Protein AF-A0AAF0MQB8-F1 (afdb_monomer_lite)

Foldseek 3Di:
DDPFPFDFLDDVPPDTPGDTQQDALVLQCVLQPPWDPFQKQWFWADQLPRGTDIDIDGHPQDPVNLVVQSNDQARFFADPQHNAPLVLLAADPVLLVLLVRNCVRQPPHDLQSSLLRLLRSLLQQAAEDQSCNNRVDRTGHGRLSNSSRRSYDHANNQQSVSNNSSVSNVWFKWWWAFDVGIWIFTDDPPDTWTRGRHHNDRDHTNHDPVVVPGPGTDIGGNPDDGPCVVQVPRSVSVVVVVVVVSPD

Secondary structure (DSSP, 8-state):
------EEEE-SSS-EEEEPPPPPHHHHHHHHTS--S-SEEEEEEE-SSS-EEEEEEE----HHHHHHHHT-----S-BTTBSS-GGG----HHHHHHHHHHHHHHTT--HHHHHHHHHHHHHHHSEE--HHHHTSSS--PPPHHHHHHHTEE-HHHHHHHHHHHHHHTT--EEEEEETTEEEEEEEETTEEEEE----SS-PPTT--GGGGT-SSPEEEETT---GGGG--SHHHHHHHHHHHHHT-

Sequence (248 aa):
MTAAISLLALASFGAVLVMEVPYTAHDASSVAFEKGTSDIYAWKCPDGKGGFTDEILVMNIPVDSFQRSMERDVIRSSNVFESCPVSFIESDYYVQKVAEHILSKTGDCSDLLKAEAVLTFVQSSIRYSYDDRTYGTSDFWAYPIETLFLHRGDCEDTSVLFCSIASEMGLDCVLLDYDGHVAAGIREGDCYLFCETTYDSPHPIGGNHLDIGGEEPAVYHMGDTSALMFLDHGVAGYRNLIQRLAGA

Structure (mmCIF, N/CA/C/O backbone):
data_AF-A0AAF0MQB8-F1
#
_entry.id   AF-A0AAF0MQB8-F1
#
loop_
_atom_site.group_PDB
_atom_site.id
_atom_site.type_symbol
_atom_site.label_atom_id
_atom_site.label_alt_id
_atom_site.label_comp_id
_atom_site.label_asym_id
_atom_site.label_entity_id
_atom_site.label_seq_id
_atom_site.pdbx_PDB_ins_code
_atom_site.Cartn_x
_atom_site.Cartn_y
_atom_site.Cartn_z
_atom_site.occupancy
_atom_site.B_iso_or_equiv
_atom_site.auth_seq_id
_atom_site.auth_comp_id
_atom_site.auth_asym_id
_atom_site.auth_atom_id
_atom_site.pdbx_PDB_model_num
ATOM 1 N N . MET A 1 1 ? 20.764 12.507 -21.197 1.00 27.66 1 MET A N 1
ATOM 2 C CA . MET A 1 1 ? 20.787 11.924 -22.557 1.00 27.66 1 MET A CA 1
ATOM 3 C C . MET A 1 1 ? 20.298 10.495 -22.427 1.00 27.66 1 MET A C 1
ATOM 5 O O . MET A 1 1 ? 21.094 9.604 -22.170 1.00 27.66 1 MET A O 1
ATOM 9 N N . THR A 1 2 ? 18.984 10.313 -22.486 1.00 26.45 2 THR A N 1
ATOM 10 C CA . THR A 1 2 ? 18.311 9.013 -22.451 1.00 26.45 2 THR A CA 1
ATOM 11 C C . THR A 1 2 ? 18.581 8.292 -23.768 1.00 26.45 2 THR A C 1
ATOM 13 O O . THR A 1 2 ? 18.272 8.802 -24.845 1.00 26.45 2 THR A O 1
ATOM 16 N N . ALA A 1 3 ? 19.246 7.140 -23.705 1.00 25.41 3 ALA A N 1
ATOM 17 C CA . ALA A 1 3 ? 19.474 6.305 -24.873 1.00 25.41 3 ALA A CA 1
ATOM 18 C C . ALA A 1 3 ? 18.215 5.463 -25.122 1.00 25.41 3 ALA A C 1
ATOM 20 O O . ALA A 1 3 ? 18.111 4.336 -24.650 1.00 25.41 3 ALA A O 1
ATOM 21 N N . ALA A 1 4 ? 17.245 6.021 -25.848 1.00 27.88 4 ALA A N 1
ATOM 22 C CA . ALA A 1 4 ? 16.125 5.251 -26.374 1.00 27.88 4 ALA A CA 1
ATOM 23 C C . ALA A 1 4 ? 16.656 4.287 -27.448 1.00 27.88 4 ALA A C 1
ATOM 25 O O . ALA A 1 4 ? 17.024 4.702 -28.548 1.00 27.88 4 ALA A O 1
ATOM 26 N N . ILE A 1 5 ? 16.744 2.996 -27.129 1.00 33.75 5 ILE A N 1
ATOM 27 C CA . ILE A 1 5 ? 16.988 1.955 -28.132 1.00 33.75 5 ILE A CA 1
ATOM 28 C C . ILE A 1 5 ? 15.614 1.496 -28.624 1.00 33.75 5 ILE A C 1
ATOM 30 O O . ILE A 1 5 ? 14.987 0.625 -28.028 1.00 33.75 5 ILE A O 1
ATOM 34 N N . SER A 1 6 ? 15.127 2.117 -29.700 1.00 34.19 6 SER A N 1
ATOM 35 C CA . SER A 1 6 ? 13.883 1.723 -30.369 1.00 34.19 6 SER A CA 1
ATOM 36 C C . SER A 1 6 ? 14.062 0.369 -31.060 1.00 34.19 6 SER A C 1
ATOM 38 O O . SER A 1 6 ? 14.873 0.241 -31.981 1.00 34.19 6 SER A O 1
ATOM 40 N N . LEU A 1 7 ? 13.298 -0.646 -30.651 1.00 37.47 7 LEU A N 1
ATOM 41 C CA . LEU A 1 7 ? 13.236 -1.924 -31.359 1.00 37.47 7 LEU A CA 1
ATOM 42 C C . LEU A 1 7 ? 12.082 -1.872 -32.375 1.00 37.47 7 LEU A C 1
ATOM 44 O O . LEU A 1 7 ? 10.917 -1.844 -31.992 1.00 37.47 7 LEU A O 1
ATOM 48 N N . LEU A 1 8 ? 12.395 -1.824 -33.676 1.00 38.19 8 LEU A N 1
ATOM 49 C CA . LEU A 1 8 ? 11.384 -1.878 -34.739 1.00 38.19 8 LEU A CA 1
ATOM 50 C C . LEU A 1 8 ? 10.867 -3.313 -34.916 1.00 38.19 8 LEU A C 1
ATOM 52 O O . LEU A 1 8 ? 11.577 -4.176 -35.430 1.00 38.19 8 LEU A O 1
ATOM 56 N N . ALA A 1 9 ? 9.604 -3.535 -34.566 1.00 39.88 9 ALA A N 1
ATOM 57 C CA . ALA A 1 9 ? 8.821 -4.684 -35.001 1.00 39.88 9 ALA A CA 1
ATOM 58 C C . ALA A 1 9 ? 7.980 -4.286 -36.227 1.00 39.88 9 ALA A C 1
ATOM 60 O O . ALA A 1 9 ? 7.027 -3.518 -36.114 1.00 39.88 9 ALA A O 1
ATOM 61 N N . LEU A 1 10 ? 8.347 -4.776 -37.414 1.00 35.38 10 LEU A N 1
ATOM 62 C CA . LEU A 1 10 ? 7.561 -4.614 -38.642 1.00 35.38 10 LEU A CA 1
ATOM 63 C C . LEU A 1 10 ? 6.440 -5.665 -38.664 1.00 35.38 10 LEU A C 1
ATOM 65 O O . LEU A 1 10 ? 6.600 -6.729 -39.255 1.00 35.38 10 LEU A O 1
ATOM 69 N N . ALA A 1 11 ? 5.301 -5.364 -38.039 1.00 40.72 11 ALA A N 1
ATOM 70 C CA . ALA A 1 11 ? 4.075 -6.120 -38.278 1.00 40.72 11 ALA A CA 1
ATOM 71 C C . ALA A 1 11 ? 3.513 -5.746 -39.662 1.00 40.72 11 ALA A C 1
ATOM 73 O O . ALA A 1 11 ? 3.490 -4.576 -40.053 1.00 40.72 11 ALA A O 1
ATOM 74 N N . SER A 1 12 ? 3.053 -6.742 -40.418 1.00 40.84 12 SER A N 1
ATOM 75 C CA . SER A 1 12 ? 2.641 -6.685 -41.834 1.00 40.84 12 SER A CA 1
ATOM 76 C C . SER A 1 12 ? 1.419 -5.802 -42.160 1.00 40.84 12 SER A C 1
ATOM 78 O O . SER A 1 12 ? 0.893 -5.858 -43.270 1.00 40.84 12 SER A O 1
ATOM 80 N N . PHE A 1 13 ? 1.003 -4.922 -41.248 1.00 43.56 13 PHE A N 1
ATOM 81 C CA . PHE A 1 13 ? -0.106 -3.983 -41.412 1.00 43.56 13 PHE A CA 1
ATOM 82 C C . PHE A 1 13 ? 0.225 -2.596 -40.839 1.00 43.56 13 PHE A C 1
ATOM 84 O O . PHE A 1 13 ? -0.516 -2.061 -40.028 1.00 43.56 13 PHE A O 1
ATOM 91 N N . GLY A 1 14 ? 1.350 -1.996 -41.238 1.00 39.66 14 GLY A N 1
ATOM 92 C CA . GLY A 1 14 ? 1.572 -0.540 -41.146 1.00 39.66 14 GLY A CA 1
ATOM 93 C C . GLY A 1 14 ? 1.579 0.115 -39.753 1.00 39.66 14 GLY A C 1
ATOM 94 O O . GLY A 1 14 ? 1.743 1.330 -39.682 1.00 39.66 14 GLY A O 1
ATOM 95 N N . ALA A 1 15 ? 1.440 -0.640 -38.663 1.00 39.66 15 ALA A N 1
ATOM 96 C CA . ALA A 1 15 ? 1.551 -0.148 -37.297 1.00 39.66 15 ALA A CA 1
ATOM 97 C C . ALA A 1 15 ? 2.952 -0.460 -36.758 1.00 39.66 15 ALA A C 1
ATOM 99 O O . ALA A 1 15 ? 3.339 -1.621 -36.628 1.00 39.66 15 ALA A O 1
ATOM 100 N N . VAL A 1 16 ? 3.724 0.586 -36.465 1.00 40.84 16 VAL A N 1
ATOM 101 C CA . VAL A 1 16 ? 4.984 0.461 -35.727 1.00 40.84 16 VAL A CA 1
ATOM 102 C C . VAL A 1 16 ? 4.622 0.407 -34.249 1.00 40.84 16 VAL A C 1
ATOM 104 O O . VAL A 1 16 ? 4.240 1.423 -33.673 1.00 40.84 16 VAL A O 1
ATOM 107 N N . LEU A 1 17 ? 4.724 -0.773 -33.639 1.00 40.22 17 LEU A N 1
ATOM 108 C CA . LEU A 1 17 ? 4.633 -0.898 -32.188 1.00 40.22 17 LEU A CA 1
ATOM 109 C C . LEU A 1 17 ? 5.993 -0.481 -31.610 1.00 40.22 17 LEU A C 1
ATOM 111 O O . LEU A 1 17 ? 6.955 -1.249 -31.648 1.00 40.22 17 LEU A O 1
ATOM 115 N N . VAL A 1 18 ? 6.103 0.768 -31.153 1.00 43.09 18 VAL A N 1
ATOM 116 C CA . VAL A 1 18 ? 7.268 1.219 -30.383 1.00 43.09 18 VAL A CA 1
ATOM 117 C C . VAL A 1 18 ? 7.055 0.735 -28.957 1.00 43.09 18 VAL A C 1
ATOM 119 O O . VAL A 1 18 ? 6.232 1.284 -28.236 1.00 43.09 18 VAL A O 1
ATOM 122 N N . MET A 1 19 ? 7.760 -0.323 -28.569 1.00 44.38 19 MET A N 1
ATOM 123 C CA . MET A 1 19 ? 7.828 -0.743 -27.172 1.00 44.38 19 MET A CA 1
ATOM 124 C C . MET A 1 19 ? 9.181 -0.314 -26.633 1.00 44.38 19 MET A C 1
ATOM 126 O O . MET A 1 19 ? 10.224 -0.768 -27.114 1.00 44.38 19 MET A O 1
ATOM 130 N N .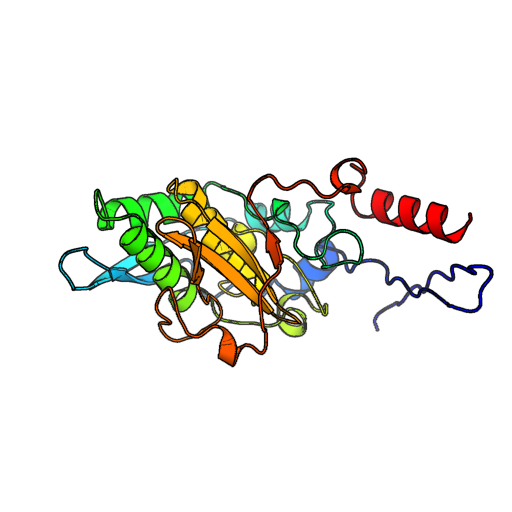 GLU A 1 20 ? 9.157 0.626 -25.695 1.00 48.53 20 GLU A N 1
ATOM 131 C CA . GLU A 1 20 ? 10.363 1.084 -25.022 1.00 48.53 20 GLU A CA 1
ATOM 132 C C . GLU A 1 20 ? 10.933 -0.060 -24.176 1.00 48.53 20 GLU A C 1
ATOM 134 O O . GLU A 1 20 ? 10.200 -0.876 -23.613 1.00 48.53 20 GLU A O 1
ATOM 139 N N . VAL A 1 21 ? 12.263 -0.174 -24.140 1.00 49.78 21 VAL A N 1
ATOM 140 C CA . VAL A 1 21 ? 12.914 -1.078 -23.186 1.00 49.78 21 VAL A CA 1
ATOM 141 C C . VAL A 1 21 ? 12.546 -0.561 -21.797 1.00 49.78 21 VAL A C 1
ATOM 143 O O . VAL A 1 21 ? 12.802 0.618 -21.552 1.00 49.78 21 VAL A O 1
ATOM 146 N N . PRO A 1 22 ? 11.959 -1.391 -20.914 1.00 54.00 22 PRO A N 1
ATOM 147 C CA . PRO A 1 22 ? 11.522 -0.923 -19.608 1.00 54.00 22 PRO A CA 1
ATOM 148 C C . PRO A 1 22 ? 12.718 -0.328 -18.869 1.00 54.00 22 PRO A C 1
ATOM 150 O O . PRO A 1 22 ? 13.796 -0.933 -18.817 1.00 54.00 22 PRO A O 1
ATOM 153 N N . TYR A 1 23 ? 12.522 0.887 -18.365 1.00 62.78 23 TYR A N 1
ATOM 154 C CA . TYR A 1 23 ? 13.475 1.578 -17.515 1.00 62.78 23 TYR A CA 1
ATOM 155 C C . TYR A 1 23 ? 13.793 0.672 -16.324 1.00 62.78 23 TYR A C 1
ATOM 157 O O . TYR A 1 23 ? 12.887 0.189 -15.643 1.00 62.78 23 TYR A O 1
ATOM 165 N N . THR A 1 24 ? 15.067 0.324 -16.139 1.00 65.06 24 THR A N 1
ATOM 166 C CA . THR A 1 24 ? 15.395 -0.755 -15.206 1.00 65.06 24 THR A CA 1
ATOM 167 C C . THR A 1 24 ? 15.274 -0.272 -13.770 1.00 65.06 24 THR A C 1
ATOM 169 O O . THR A 1 24 ? 15.535 0.889 -13.458 1.00 65.06 24 THR A O 1
ATOM 172 N N . ALA A 1 25 ? 14.954 -1.187 -12.860 1.00 67.44 25 ALA A N 1
ATOM 173 C CA . ALA A 1 25 ? 14.932 -0.876 -11.438 1.00 67.44 25 ALA A CA 1
ATOM 174 C C . ALA A 1 25 ? 16.320 -0.424 -10.917 1.00 67.44 25 ALA A C 1
ATOM 176 O O . ALA A 1 25 ? 16.409 0.396 -10.003 1.00 67.44 25 ALA A O 1
ATOM 177 N N . HIS A 1 26 ? 17.408 -0.835 -11.585 1.00 69.44 26 HIS A N 1
ATOM 178 C CA . HIS A 1 26 ? 18.749 -0.292 -11.351 1.00 69.44 26 HIS A CA 1
ATOM 179 C C . HIS A 1 26 ? 18.846 1.203 -11.696 1.00 69.44 26 HIS A C 1
ATOM 181 O O . HIS A 1 26 ? 19.305 1.986 -10.862 1.00 69.44 26 HIS A O 1
ATOM 187 N N . ASP A 1 27 ? 18.375 1.615 -12.877 1.00 72.06 27 ASP A N 1
ATOM 188 C CA . ASP A 1 27 ? 18.371 3.026 -13.287 1.00 72.06 27 ASP A CA 1
ATOM 189 C C . ASP A 1 27 ? 17.501 3.867 -12.332 1.00 72.06 27 ASP A C 1
ATOM 191 O O . ASP A 1 27 ? 17.956 4.896 -11.824 1.00 72.06 27 ASP A O 1
ATOM 195 N N . ALA A 1 28 ? 16.315 3.362 -11.975 1.00 72.75 28 ALA A N 1
ATOM 196 C CA . ALA A 1 28 ? 15.400 3.982 -11.012 1.00 72.75 28 ALA A CA 1
ATOM 197 C C . ALA A 1 28 ? 16.017 4.173 -9.622 1.00 72.75 28 ALA A C 1
ATOM 199 O O . ALA A 1 28 ? 15.904 5.245 -9.024 1.00 72.75 28 ALA A O 1
ATOM 200 N N . SER A 1 29 ? 16.735 3.164 -9.122 1.00 70.56 29 SER A N 1
ATOM 201 C CA . SER A 1 29 ? 17.371 3.221 -7.801 1.00 70.56 29 SER A CA 1
ATOM 202 C C . SER A 1 29 ? 18.397 4.350 -7.673 1.00 70.56 29 SER A C 1
ATOM 204 O O . SER A 1 29 ? 18.563 4.915 -6.591 1.00 70.56 29 SER A O 1
ATOM 206 N N . SER A 1 30 ? 19.057 4.717 -8.777 1.00 72.88 30 SER A N 1
ATOM 207 C CA . SER A 1 30 ? 20.053 5.790 -8.793 1.00 72.88 30 SER A CA 1
ATOM 208 C C . SER A 1 30 ? 19.432 7.185 -8.650 1.00 72.88 30 SER A C 1
ATOM 210 O O . SER A 1 30 ? 20.069 8.079 -8.092 1.00 72.88 30 SER A O 1
ATOM 212 N N . VAL A 1 31 ? 18.184 7.353 -9.104 1.00 74.25 31 VAL A N 1
ATOM 213 C CA . VAL A 1 31 ? 17.403 8.595 -8.992 1.00 74.25 31 VAL A CA 1
ATOM 214 C C . VAL A 1 31 ? 16.708 8.675 -7.632 1.00 74.25 31 VAL A C 1
ATOM 216 O O . VAL A 1 31 ? 16.757 9.712 -6.972 1.00 74.25 31 VAL A O 1
ATOM 219 N N . ALA A 1 32 ? 16.149 7.557 -7.164 1.00 70.00 32 ALA A N 1
ATOM 220 C CA . ALA A 1 32 ? 15.365 7.492 -5.931 1.00 70.00 32 ALA A CA 1
ATOM 221 C C . ALA A 1 32 ? 16.172 7.751 -4.644 1.00 70.00 32 ALA A C 1
ATOM 223 O O . ALA A 1 32 ? 15.581 7.989 -3.590 1.00 70.00 32 ALA A O 1
ATOM 224 N N . PHE A 1 33 ? 17.510 7.722 -4.706 1.00 63.56 33 PHE A N 1
ATOM 225 C CA . PHE A 1 33 ? 18.414 7.653 -3.548 1.00 63.56 33 PHE A CA 1
ATOM 226 C C . PHE A 1 33 ? 18.411 8.874 -2.605 1.00 63.56 33 PHE A C 1
ATOM 228 O O . PHE A 1 33 ? 19.100 8.867 -1.580 1.00 63.56 33 PHE A O 1
ATOM 235 N N . GLU A 1 34 ? 17.627 9.917 -2.880 1.00 62.62 34 GLU A N 1
ATOM 236 C CA . GLU A 1 34 ? 17.308 10.932 -1.875 1.00 62.62 34 GLU A CA 1
ATOM 237 C C . GLU A 1 34 ? 16.370 10.334 -0.813 1.00 62.62 34 GLU A C 1
ATOM 239 O O . GLU A 1 34 ? 15.150 10.491 -0.894 1.00 62.62 34 GLU A O 1
ATOM 244 N N . LYS A 1 35 ? 16.944 9.616 0.168 1.00 56.47 35 LYS A N 1
ATOM 245 C CA . LYS A 1 35 ? 16.218 9.040 1.312 1.00 56.47 35 LYS A CA 1
ATOM 246 C C . LYS A 1 35 ? 15.344 10.114 1.975 1.00 56.47 35 LYS A C 1
ATOM 248 O O . LYS A 1 35 ? 15.832 11.209 2.276 1.00 56.47 35 LYS A O 1
ATOM 253 N N . GLY A 1 36 ? 14.086 9.769 2.263 1.00 55.62 36 GLY A N 1
ATOM 254 C CA . GLY A 1 36 ? 13.230 10.544 3.160 1.00 55.62 36 GLY A CA 1
ATOM 255 C C . GLY A 1 36 ? 13.960 10.838 4.476 1.00 55.62 36 GLY A C 1
ATOM 256 O O . GLY A 1 36 ? 14.690 10.008 5.015 1.00 55.62 36 GLY A O 1
ATOM 257 N N . THR A 1 37 ? 13.845 12.061 4.982 1.00 54.00 37 THR A N 1
ATOM 258 C CA . THR A 1 37 ? 14.740 12.612 6.016 1.00 54.00 37 THR A CA 1
ATOM 259 C C . THR A 1 37 ? 14.551 12.030 7.426 1.00 54.00 37 THR A C 1
ATOM 261 O O . THR A 1 37 ? 15.159 12.533 8.374 1.00 54.00 37 THR A O 1
ATOM 264 N N . SER A 1 38 ? 13.731 10.989 7.609 1.00 69.00 38 SER A N 1
ATOM 265 C CA . SER A 1 38 ? 13.416 10.428 8.924 1.00 69.00 38 SER A CA 1
ATOM 266 C C . SER A 1 38 ? 12.966 8.971 8.844 1.00 69.00 38 SER A C 1
ATOM 268 O O . SER A 1 38 ? 12.158 8.650 7.996 1.00 69.00 38 SER A O 1
ATOM 270 N N . ASP A 1 39 ? 13.410 8.121 9.773 1.00 84.94 39 ASP A N 1
ATOM 271 C CA . ASP A 1 39 ? 12.895 6.750 9.964 1.00 84.94 39 ASP A CA 1
ATOM 272 C C . ASP A 1 39 ? 11.585 6.734 10.795 1.00 84.94 39 ASP A C 1
ATOM 274 O O . ASP A 1 39 ? 11.243 5.732 11.424 1.00 84.94 39 ASP A O 1
ATOM 278 N N . ILE A 1 40 ? 10.891 7.875 10.889 1.00 90.19 40 ILE A N 1
ATOM 279 C CA . ILE A 1 40 ? 9.750 8.109 11.783 1.00 90.19 40 ILE A CA 1
ATOM 280 C C . ILE A 1 40 ? 8.475 8.282 10.960 1.00 90.19 40 ILE A C 1
ATOM 282 O O . ILE A 1 40 ? 8.404 9.138 10.081 1.00 90.19 40 ILE A O 1
ATOM 286 N N . TYR A 1 41 ? 7.449 7.527 11.332 1.00 93.50 41 TYR A N 1
ATOM 287 C CA . TYR A 1 41 ? 6.097 7.595 10.795 1.00 93.50 41 TYR A CA 1
ATOM 288 C C . TYR A 1 41 ? 5.197 8.088 11.918 1.00 93.50 41 TYR A C 1
ATOM 290 O O . TYR A 1 41 ? 5.178 7.490 12.995 1.00 93.50 41 TYR A O 1
ATOM 298 N N . ALA A 1 42 ? 4.497 9.195 11.694 1.00 91.81 42 ALA A N 1
ATOM 299 C CA . ALA A 1 42 ? 3.612 9.795 12.681 1.00 91.81 42 ALA A CA 1
ATOM 300 C C . ALA A 1 42 ? 2.249 10.064 12.049 1.00 91.81 42 ALA A C 1
ATOM 302 O O . ALA A 1 42 ? 2.168 10.720 11.013 1.00 91.81 42 ALA A O 1
ATOM 303 N N . TRP A 1 43 ? 1.186 9.564 12.671 1.00 93.44 43 TRP A N 1
ATOM 304 C CA . TRP A 1 43 ? -0.168 9.686 12.139 1.00 93.44 43 TRP A CA 1
ATOM 305 C C . TRP A 1 43 ? -1.208 9.676 13.256 1.00 93.44 43 TRP A C 1
ATOM 307 O O . TRP A 1 43 ? -0.910 9.386 14.416 1.00 93.44 43 TRP A O 1
ATOM 317 N N . LYS A 1 44 ? -2.448 10.006 12.895 1.00 92.75 44 LYS A N 1
ATOM 318 C CA . LYS A 1 44 ? -3.609 9.856 13.771 1.00 92.75 44 LYS A CA 1
ATOM 319 C C . LYS A 1 44 ? -4.276 8.518 13.486 1.00 92.75 44 LYS A C 1
ATOM 321 O O . LYS A 1 44 ? -4.774 8.318 12.386 1.00 92.75 44 LYS A O 1
ATOM 326 N N . CYS A 1 45 ? -4.301 7.630 14.473 1.00 93.56 45 CYS A N 1
ATOM 327 C CA . CYS A 1 45 ? -4.930 6.316 14.369 1.00 93.56 45 CYS A CA 1
ATOM 328 C C . CYS A 1 45 ? -6.316 6.345 15.038 1.00 93.56 45 CYS A C 1
ATOM 330 O O . CYS A 1 45 ? -6.406 6.822 16.173 1.00 93.56 45 CYS A O 1
ATOM 332 N N . PRO A 1 46 ? -7.398 5.879 14.391 1.00 92.94 46 PRO A N 1
ATOM 333 C CA . PRO A 1 46 ? -8.718 5.822 15.016 1.00 92.94 46 PRO A CA 1
ATOM 334 C C . PRO A 1 46 ? -8.731 4.844 16.205 1.00 92.94 46 PRO A C 1
ATOM 336 O O . PRO A 1 46 ? -8.198 3.738 16.131 1.00 92.94 46 PRO A O 1
ATOM 339 N N . ASP A 1 47 ? -9.354 5.244 17.318 1.00 84.44 47 ASP A N 1
ATOM 340 C CA . ASP A 1 47 ? -9.268 4.531 18.609 1.00 84.44 47 ASP A CA 1
ATOM 341 C C . ASP A 1 47 ? -10.444 3.575 18.904 1.00 84.44 47 ASP A C 1
ATOM 343 O O . ASP A 1 47 ? -10.548 3.019 20.003 1.00 84.44 47 ASP A O 1
ATOM 347 N N . GLY A 1 48 ? -11.373 3.435 17.953 1.00 81.88 48 GLY A N 1
ATOM 348 C CA . GLY A 1 48 ? -12.587 2.619 18.080 1.00 81.88 48 GLY A CA 1
ATOM 349 C C . GLY A 1 48 ? -13.642 3.160 19.052 1.00 81.88 48 GLY A C 1
ATOM 350 O O . GLY A 1 48 ? -14.692 2.545 19.234 1.00 81.88 48 GLY A O 1
ATOM 351 N N . LYS A 1 49 ? -13.397 4.318 19.671 1.00 85.00 49 LYS A N 1
ATOM 352 C CA . LYS A 1 49 ? -14.296 5.001 20.619 1.00 85.00 49 LYS A CA 1
ATOM 353 C C . LYS A 1 49 ? -14.833 6.317 20.052 1.00 85.00 49 LYS A C 1
ATOM 355 O O . LYS A 1 49 ? -15.430 7.105 20.785 1.00 85.00 49 LYS A O 1
ATOM 360 N N . GLY A 1 50 ? -14.637 6.542 18.752 1.00 82.00 50 GLY A N 1
ATOM 361 C CA . GLY A 1 50 ? -15.002 7.774 18.052 1.00 82.00 50 GLY A CA 1
ATOM 362 C C . GLY A 1 50 ? -13.952 8.885 18.163 1.00 82.00 50 GLY A C 1
ATOM 363 O O . GLY A 1 50 ? -14.271 10.037 17.873 1.00 82.00 50 GLY A O 1
ATOM 364 N N . GLY A 1 51 ? -12.732 8.564 18.606 1.00 88.88 51 GLY A N 1
ATOM 365 C CA . GLY A 1 51 ? -11.594 9.474 18.678 1.00 88.88 51 GLY A CA 1
ATOM 366 C C . GLY A 1 51 ? -10.382 8.972 17.888 1.00 88.88 51 GLY A C 1
ATOM 367 O O . GLY A 1 51 ? -10.455 8.003 17.133 1.00 88.88 51 GLY A O 1
ATOM 368 N N . PHE A 1 52 ? -9.251 9.651 18.084 1.00 92.50 52 PHE A N 1
ATOM 369 C CA . PHE A 1 52 ? -7.964 9.308 17.479 1.00 92.50 52 PHE A CA 1
ATOM 370 C C . PHE A 1 52 ? -6.853 9.345 18.531 1.00 92.50 52 PHE A C 1
ATOM 372 O O . PHE A 1 52 ? -6.869 10.206 19.417 1.00 92.50 52 PHE A O 1
ATOM 379 N N . THR A 1 53 ? -5.857 8.473 18.392 1.00 92.31 53 THR A N 1
ATOM 380 C CA . THR A 1 53 ? -4.578 8.558 19.104 1.00 92.31 53 THR A CA 1
ATOM 381 C C . THR A 1 53 ? -3.483 9.071 18.174 1.00 92.31 53 THR A C 1
ATOM 383 O O . THR A 1 53 ? -3.454 8.743 16.989 1.00 92.31 53 THR A O 1
ATOM 386 N N . ASP A 1 54 ? -2.581 9.899 18.704 1.00 94.75 54 ASP A N 1
ATOM 387 C CA . ASP A 1 54 ? -1.362 10.273 17.988 1.00 94.75 54 ASP A CA 1
ATOM 388 C C . ASP A 1 54 ? -0.359 9.117 18.113 1.00 94.75 54 ASP A C 1
ATOM 390 O O . ASP A 1 54 ? 0.067 8.761 19.215 1.00 94.75 54 ASP A O 1
ATOM 394 N N . GLU A 1 55 ? -0.010 8.514 16.982 1.00 95.44 55 GLU A N 1
ATOM 395 C CA . GLU A 1 55 ? 0.858 7.347 16.900 1.00 95.44 55 GLU A CA 1
ATOM 396 C C . GLU A 1 55 ? 2.205 7.707 16.286 1.00 95.44 55 GLU A C 1
ATOM 398 O O . GLU A 1 55 ? 2.306 8.568 15.412 1.00 95.44 55 GLU A O 1
ATOM 403 N N . ILE A 1 56 ? 3.250 7.038 16.771 1.00 95.06 56 ILE A N 1
ATOM 404 C CA . ILE A 1 56 ? 4.610 7.149 16.254 1.00 95.06 56 ILE A CA 1
ATOM 405 C C . ILE A 1 56 ? 5.166 5.739 16.100 1.00 95.06 56 ILE A C 1
ATOM 407 O O . ILE A 1 56 ? 5.217 4.980 17.072 1.00 95.06 56 ILE A O 1
ATOM 411 N N . LEU A 1 57 ? 5.639 5.420 14.901 1.00 95.38 57 LEU A N 1
ATOM 412 C CA . LEU A 1 57 ? 6.344 4.186 14.590 1.00 95.38 57 LEU A CA 1
ATOM 413 C C . LEU A 1 57 ? 7.711 4.526 14.000 1.00 95.38 57 LEU A C 1
ATOM 415 O O . LEU A 1 57 ? 7.821 5.321 13.072 1.00 95.38 57 LEU A O 1
ATOM 419 N N . VAL A 1 58 ? 8.764 3.926 14.552 1.00 94.31 58 VAL A N 1
ATOM 420 C CA . VAL A 1 58 ? 10.131 4.098 14.047 1.00 94.31 58 VAL A CA 1
ATOM 421 C C . VAL A 1 58 ? 10.530 2.847 13.275 1.00 94.31 58 VAL A C 1
ATOM 423 O O . VAL A 1 58 ? 10.640 1.762 13.855 1.00 94.31 58 VAL A O 1
ATOM 426 N N . MET A 1 59 ? 10.765 2.995 11.974 1.00 91.56 59 MET A N 1
ATOM 427 C CA . MET A 1 59 ? 11.163 1.909 11.083 1.00 91.56 59 MET A CA 1
ATOM 428 C C . MET A 1 59 ? 12.545 2.199 10.509 1.00 91.56 59 MET A C 1
ATOM 430 O O . MET A 1 59 ? 12.701 2.883 9.510 1.00 91.56 59 MET A O 1
ATOM 434 N N . ASN A 1 60 ? 13.571 1.642 11.153 1.00 90.62 60 ASN A N 1
ATOM 435 C CA . ASN A 1 60 ? 14.953 1.712 10.678 1.00 90.62 60 ASN A CA 1
ATOM 436 C C . ASN A 1 60 ? 15.148 0.740 9.502 1.00 90.62 60 ASN A C 1
ATOM 438 O O . ASN A 1 60 ? 15.721 -0.337 9.690 1.00 90.62 60 ASN A O 1
ATOM 442 N N . ILE A 1 61 ? 14.611 1.064 8.324 1.00 92.25 61 ILE A N 1
ATOM 443 C CA . ILE A 1 61 ? 14.720 0.225 7.123 1.00 92.25 61 ILE A CA 1
ATOM 444 C C . ILE A 1 61 ? 16.166 0.310 6.592 1.00 92.25 61 ILE A C 1
ATOM 446 O O . ILE A 1 61 ? 16.619 1.399 6.225 1.00 92.25 61 ILE A O 1
ATOM 450 N N . PRO A 1 62 ? 16.936 -0.799 6.561 1.00 92.31 62 PRO A N 1
ATOM 451 C CA . PRO A 1 62 ? 18.279 -0.808 6.010 1.00 92.31 62 PRO A CA 1
ATOM 452 C C . PRO A 1 62 ? 18.259 -0.462 4.529 1.00 92.31 62 PRO A C 1
ATOM 454 O O . PRO A 1 62 ? 17.448 -0.991 3.769 1.00 92.31 62 PRO A O 1
ATOM 457 N N . VAL A 1 63 ? 19.231 0.348 4.114 1.00 88.38 63 VAL A N 1
ATOM 458 C CA . VAL A 1 63 ? 19.467 0.673 2.701 1.00 88.38 63 VAL A CA 1
ATOM 459 C C . VAL A 1 63 ? 19.611 -0.604 1.866 1.00 88.38 63 VAL A C 1
ATOM 461 O O . VAL A 1 63 ? 19.012 -0.702 0.804 1.00 88.38 63 VAL A O 1
ATOM 464 N N . ASP A 1 64 ? 20.305 -1.623 2.380 1.00 90.31 64 ASP A N 1
ATOM 465 C CA . ASP A 1 64 ? 20.476 -2.910 1.692 1.00 90.31 64 ASP A CA 1
ATOM 466 C C . ASP A 1 64 ? 19.155 -3.658 1.450 1.00 90.31 64 ASP A C 1
ATOM 468 O O . ASP A 1 64 ? 19.076 -4.468 0.527 1.00 90.31 64 ASP A O 1
ATOM 472 N N . SER A 1 65 ? 18.136 -3.455 2.294 1.00 91.94 65 SER A N 1
ATOM 473 C CA . SER A 1 65 ? 16.812 -4.062 2.098 1.00 91.94 65 SER A CA 1
ATOM 474 C C . SER A 1 65 ? 16.072 -3.370 0.954 1.00 91.94 65 SER A C 1
ATOM 476 O O . SER A 1 65 ? 15.516 -4.048 0.094 1.00 91.94 65 SER A O 1
ATOM 478 N N . PHE A 1 66 ? 16.140 -2.036 0.907 1.00 90.44 66 PHE A N 1
ATOM 479 C CA . PHE A 1 66 ? 15.632 -1.238 -0.210 1.00 90.44 66 PHE A CA 1
ATOM 480 C C . PHE A 1 66 ? 16.338 -1.602 -1.525 1.00 90.44 66 PHE A C 1
ATOM 482 O O . PHE A 1 66 ? 15.682 -1.935 -2.507 1.00 90.44 66 PHE A O 1
ATOM 489 N N . GLN A 1 67 ? 17.675 -1.636 -1.531 1.00 89.50 67 GLN A N 1
ATOM 490 C CA . GLN A 1 67 ? 18.467 -1.979 -2.718 1.00 89.50 67 GLN A CA 1
ATOM 491 C C . GLN A 1 67 ? 18.131 -3.372 -3.252 1.00 89.50 67 GLN A C 1
ATOM 493 O O . GLN A 1 67 ? 17.892 -3.525 -4.444 1.00 89.50 67 GLN A O 1
ATOM 498 N N . ARG A 1 68 ? 18.028 -4.378 -2.374 1.00 91.25 68 ARG A N 1
ATOM 499 C CA . ARG A 1 68 ? 17.635 -5.734 -2.784 1.00 91.25 68 ARG A CA 1
ATOM 500 C C . ARG A 1 68 ? 16.245 -5.792 -3.408 1.00 91.25 68 ARG A C 1
ATOM 502 O O . ARG A 1 68 ? 16.027 -6.607 -4.298 1.00 91.25 68 ARG A O 1
ATOM 509 N N . SER A 1 69 ? 15.310 -4.962 -2.947 1.00 91.88 69 SER A N 1
ATOM 510 C CA . SER A 1 69 ? 13.988 -4.850 -3.565 1.00 91.88 69 SER A CA 1
ATOM 511 C C . SER A 1 69 ? 14.088 -4.243 -4.970 1.00 91.88 69 SER A C 1
ATOM 513 O O . SER A 1 69 ? 13.608 -4.835 -5.939 1.00 91.88 69 SER A O 1
ATOM 515 N N . MET A 1 70 ? 14.840 -3.149 -5.105 1.00 88.44 70 MET A N 1
ATOM 516 C CA . MET A 1 70 ? 15.098 -2.481 -6.385 1.00 88.44 70 MET A CA 1
ATOM 517 C C . MET A 1 70 ? 15.917 -3.331 -7.375 1.00 88.44 70 MET A C 1
ATOM 519 O O . MET A 1 70 ? 15.959 -3.018 -8.554 1.00 88.44 70 MET A O 1
ATOM 523 N N . GLU A 1 71 ? 16.574 -4.407 -6.946 1.00 87.75 71 GLU A N 1
ATOM 524 C CA . GLU A 1 71 ? 17.340 -5.303 -7.829 1.00 87.75 71 GLU A CA 1
ATOM 525 C C . GLU A 1 71 ? 16.518 -6.483 -8.382 1.00 87.75 71 GLU A C 1
ATOM 527 O O . GLU A 1 71 ? 17.033 -7.270 -9.179 1.00 87.75 71 GLU A O 1
ATOM 532 N N . ARG A 1 72 ? 15.246 -6.628 -7.982 1.00 87.00 72 ARG A N 1
ATOM 533 C CA . ARG A 1 72 ? 14.367 -7.704 -8.471 1.00 87.00 72 ARG A CA 1
ATOM 534 C C . ARG A 1 72 ? 14.107 -7.559 -9.979 1.00 87.00 72 ARG A C 1
ATOM 536 O O . ARG A 1 72 ? 13.696 -6.497 -10.444 1.00 87.00 72 ARG A O 1
ATOM 543 N N . ASP A 1 73 ? 14.307 -8.644 -10.731 1.00 83.19 73 ASP A N 1
ATOM 544 C CA . ASP A 1 73 ? 14.078 -8.706 -12.186 1.00 83.19 73 ASP A CA 1
ATOM 545 C C . ASP A 1 73 ? 12.591 -8.924 -12.505 1.00 83.19 73 ASP A C 1
ATOM 547 O O . ASP A 1 73 ? 12.152 -10.024 -12.842 1.00 83.19 73 ASP A O 1
ATOM 551 N N . VAL A 1 74 ? 11.810 -7.855 -12.354 1.00 84.19 74 VAL A N 1
ATOM 552 C CA . VAL A 1 74 ? 10.367 -7.812 -12.622 1.00 84.19 74 VAL A CA 1
ATOM 553 C C . VAL A 1 74 ? 10.030 -6.634 -13.535 1.00 84.19 74 VAL A C 1
ATOM 555 O O . VAL A 1 74 ? 10.773 -5.652 -13.603 1.00 84.19 74 VAL A O 1
ATOM 558 N N . ILE A 1 75 ? 8.910 -6.725 -14.254 1.00 83.00 75 ILE A N 1
ATOM 559 C CA . ILE A 1 75 ? 8.358 -5.577 -14.981 1.00 83.00 75 ILE A CA 1
ATOM 560 C C . ILE A 1 75 ? 7.655 -4.682 -13.964 1.00 83.00 75 ILE A C 1
ATOM 562 O O . ILE A 1 75 ? 6.804 -5.154 -13.219 1.00 83.00 75 ILE A O 1
ATOM 566 N N . ARG A 1 76 ? 8.042 -3.407 -13.925 1.00 87.56 76 ARG A N 1
ATOM 567 C CA . ARG A 1 76 ? 7.559 -2.418 -12.952 1.00 87.56 76 ARG A CA 1
ATOM 568 C C . ARG A 1 76 ? 6.730 -1.322 -13.602 1.00 87.56 76 ARG A C 1
ATOM 570 O O . ARG A 1 76 ? 6.763 -0.199 -13.151 1.00 87.56 76 ARG A O 1
ATOM 577 N N . SER A 1 77 ? 6.073 -1.606 -14.711 1.00 84.19 77 SER A N 1
ATOM 578 C CA . SER A 1 77 ? 5.228 -0.621 -15.375 1.00 84.19 77 SER A CA 1
ATOM 579 C C . SER A 1 77 ? 3.988 -1.306 -15.906 1.00 84.19 77 SER A C 1
ATOM 581 O O . SER A 1 77 ? 4.049 -2.457 -16.375 1.00 84.19 77 SER A O 1
ATOM 583 N N . SER A 1 78 ? 2.896 -0.560 -15.913 1.00 83.19 78 SER A N 1
ATOM 584 C CA . SER A 1 78 ? 1.653 -0.970 -16.546 1.00 83.19 78 SER A CA 1
ATOM 585 C C . SER A 1 78 ? 1.918 -1.274 -18.022 1.00 83.19 78 SER A C 1
ATOM 587 O O . SER A 1 78 ? 2.715 -0.613 -18.699 1.00 83.19 78 SER A O 1
ATOM 589 N N . ASN A 1 79 ? 1.298 -2.325 -18.552 1.00 78.44 79 ASN A N 1
ATOM 590 C CA . ASN A 1 79 ? 1.482 -2.709 -19.948 1.00 78.44 79 ASN A CA 1
ATOM 591 C C . ASN A 1 79 ? 0.244 -3.414 -20.512 1.00 78.44 79 ASN A C 1
ATOM 593 O O . ASN A 1 79 ? -0.684 -3.768 -19.798 1.00 78.44 79 ASN A O 1
ATOM 597 N N . VAL A 1 80 ? 0.244 -3.654 -21.826 1.00 73.12 80 VAL A N 1
ATOM 598 C CA . VAL A 1 80 ? -0.914 -4.208 -22.557 1.00 73.12 80 VAL A CA 1
ATOM 599 C C . VAL A 1 80 ? -1.354 -5.605 -22.106 1.00 73.12 80 VAL A C 1
ATOM 601 O O . VAL A 1 80 ? -2.416 -6.069 -22.516 1.00 73.12 80 VAL A O 1
ATOM 604 N N . PHE A 1 81 ? -0.535 -6.304 -21.327 1.00 74.06 81 PHE A N 1
ATOM 605 C CA . PHE A 1 81 ? -0.837 -7.643 -20.835 1.00 74.06 81 PHE A CA 1
ATOM 606 C C . PHE A 1 81 ? -1.137 -7.676 -19.334 1.00 74.06 81 PHE A C 1
ATOM 608 O O . PHE A 1 81 ? -1.790 -8.606 -18.864 1.00 74.06 81 PHE A O 1
ATOM 615 N N . GLU A 1 82 ? -0.630 -6.694 -18.595 1.00 78.12 82 GLU A N 1
ATOM 616 C CA . GLU A 1 82 ? -0.796 -6.544 -17.159 1.00 78.12 82 GLU A CA 1
ATOM 617 C C . GLU A 1 82 ? -0.858 -5.049 -16.845 1.00 78.12 82 GLU A C 1
ATOM 619 O O . GLU A 1 82 ? 0.166 -4.375 -16.735 1.00 78.12 82 GLU A O 1
ATOM 624 N N . SER A 1 83 ? -2.083 -4.529 -16.782 1.00 83.75 83 SER A N 1
ATOM 625 C CA . SER A 1 83 ? -2.339 -3.125 -16.451 1.00 83.75 83 SER A CA 1
ATOM 626 C C . SER A 1 83 ? -2.086 -2.842 -14.973 1.00 83.75 83 SER A C 1
ATOM 628 O O . SER A 1 83 ? -1.493 -1.829 -14.645 1.00 83.75 83 SER A O 1
ATOM 630 N N . CYS A 1 84 ? -2.486 -3.767 -14.096 1.00 87.19 84 CYS A N 1
ATOM 631 C CA . CYS A 1 84 ? -2.421 -3.618 -12.646 1.00 87.19 84 CYS A CA 1
ATOM 632 C C . CYS A 1 84 ? -1.777 -4.878 -12.025 1.00 87.19 84 CYS A C 1
ATOM 634 O O . CYS A 1 84 ? -2.470 -5.878 -11.798 1.00 87.19 84 CYS A O 1
ATOM 636 N N . PRO A 1 85 ? -0.446 -4.908 -11.821 1.00 88.81 85 PRO A N 1
ATOM 637 C CA . PRO A 1 85 ? 0.261 -6.080 -11.315 1.00 88.81 85 PRO A CA 1
ATOM 638 C C . PRO A 1 85 ? 0.036 -6.263 -9.804 1.00 88.81 85 PRO A C 1
ATOM 640 O O . PRO A 1 85 ? 0.833 -5.835 -8.968 1.00 88.81 85 PRO A O 1
ATOM 643 N N . VAL A 1 86 ? -1.020 -6.994 -9.430 1.00 90.19 86 VAL A N 1
ATOM 644 C CA . VAL A 1 86 ? -1.327 -7.330 -8.020 1.00 90.19 86 VAL A CA 1
ATOM 645 C C . VAL A 1 86 ? -0.203 -8.084 -7.300 1.00 90.19 86 VAL A C 1
ATOM 647 O O . VAL A 1 86 ? -0.191 -8.144 -6.075 1.00 90.19 86 VAL A O 1
ATOM 650 N N . SER A 1 87 ? 0.774 -8.637 -8.028 1.00 90.00 87 SER A N 1
ATOM 651 C CA . SER A 1 87 ? 1.961 -9.285 -7.455 1.00 90.00 87 SER A CA 1
ATOM 652 C C . SER A 1 87 ? 2.864 -8.358 -6.646 1.00 90.00 87 SER A C 1
ATOM 654 O O . SER A 1 87 ? 3.720 -8.854 -5.922 1.00 90.00 87 SER A O 1
ATOM 656 N N . PHE A 1 88 ? 2.716 -7.037 -6.776 1.00 93.88 88 PHE A N 1
ATOM 657 C CA . PHE A 1 88 ? 3.440 -6.080 -5.934 1.00 93.88 88 PHE A CA 1
ATOM 658 C C . PHE A 1 88 ? 2.861 -5.982 -4.521 1.00 93.88 88 PHE A C 1
ATOM 660 O O . PHE A 1 88 ? 3.550 -5.508 -3.616 1.00 93.88 88 PHE A O 1
ATOM 667 N N . ILE A 1 89 ? 1.633 -6.470 -4.305 1.00 95.94 89 ILE A N 1
ATOM 668 C CA . ILE A 1 89 ? 1.054 -6.580 -2.970 1.00 95.94 89 ILE A CA 1
ATOM 669 C C . ILE A 1 89 ? 1.757 -7.728 -2.240 1.00 95.94 89 ILE A C 1
ATOM 671 O O . ILE A 1 89 ? 1.470 -8.909 -2.447 1.00 95.94 89 ILE A O 1
ATOM 675 N N . GLU A 1 90 ? 2.701 -7.369 -1.376 1.00 93.88 90 GLU A N 1
ATOM 676 C CA . GLU A 1 90 ? 3.547 -8.298 -0.633 1.00 93.88 90 GLU A CA 1
ATOM 677 C C . GLU A 1 90 ? 3.608 -7.915 0.847 1.00 93.88 90 GLU A C 1
ATOM 679 O O . GLU A 1 90 ? 3.622 -6.744 1.215 1.00 93.88 90 GLU A O 1
ATOM 684 N N . SER A 1 91 ? 3.719 -8.919 1.715 1.00 94.75 91 SER A N 1
ATOM 685 C CA . SER A 1 91 ? 3.931 -8.706 3.145 1.00 94.75 91 SER A CA 1
ATOM 686 C C . SER A 1 91 ? 5.363 -9.054 3.534 1.00 94.75 91 SER A C 1
ATOM 688 O O . SER A 1 91 ? 5.742 -10.224 3.639 1.00 94.75 91 SER A O 1
ATOM 690 N N . ASP A 1 92 ? 6.173 -8.019 3.744 1.00 95.56 92 ASP A N 1
ATOM 691 C CA . ASP A 1 92 ? 7.499 -8.136 4.342 1.00 95.56 92 ASP A CA 1
ATOM 692 C C . ASP A 1 92 ? 7.502 -7.747 5.830 1.00 95.56 92 ASP A C 1
ATOM 694 O O . ASP A 1 92 ? 6.494 -7.363 6.419 1.00 95.56 92 ASP A O 1
ATOM 698 N N . TYR A 1 93 ? 8.676 -7.825 6.458 1.00 97.00 93 TYR A N 1
ATOM 699 C CA . TYR A 1 93 ? 8.864 -7.496 7.873 1.00 97.00 93 TYR A CA 1
ATOM 700 C C . TYR A 1 93 ? 8.394 -6.082 8.275 1.00 97.00 93 TYR A C 1
ATOM 702 O O . TYR A 1 93 ? 7.962 -5.876 9.410 1.00 97.00 93 TYR A O 1
ATOM 710 N N . TYR A 1 94 ? 8.515 -5.089 7.393 1.00 97.06 94 TYR A N 1
ATOM 711 C CA . TYR A 1 94 ? 8.104 -3.712 7.671 1.00 97.06 94 TYR A CA 1
ATOM 712 C C . TYR A 1 94 ? 6.605 -3.523 7.481 1.00 97.06 94 TYR A C 1
ATOM 714 O O . TYR A 1 94 ? 5.987 -2.865 8.314 1.00 97.06 94 TYR A O 1
ATOM 722 N N . VAL A 1 95 ? 6.011 -4.169 6.476 1.00 98.38 95 VAL A N 1
ATOM 723 C CA . VAL A 1 95 ? 4.547 -4.254 6.345 1.00 98.38 95 VAL A CA 1
ATOM 724 C C . VAL A 1 95 ? 3.938 -4.900 7.592 1.00 98.38 95 VAL A C 1
ATOM 726 O O . VAL A 1 95 ? 3.045 -4.316 8.208 1.00 98.38 95 VAL A O 1
ATOM 729 N N . GLN A 1 96 ? 4.496 -6.030 8.041 1.00 98.56 96 GLN A N 1
ATOM 730 C CA . GLN A 1 96 ? 4.092 -6.717 9.275 1.00 98.56 96 GLN A CA 1
ATOM 731 C C . GLN A 1 96 ? 4.179 -5.800 10.493 1.00 98.56 96 GLN A C 1
ATOM 733 O O . GLN A 1 96 ? 3.240 -5.725 11.277 1.00 98.56 96 GLN A O 1
ATOM 738 N N . LYS A 1 97 ? 5.263 -5.028 10.633 1.00 98.19 97 LYS A N 1
ATOM 739 C CA . LYS A 1 97 ? 5.394 -4.056 11.727 1.00 98.19 97 LYS A CA 1
ATOM 740 C C . LYS A 1 97 ? 4.304 -2.993 11.735 1.00 98.19 97 LYS A C 1
ATOM 742 O O . LYS A 1 97 ? 3.821 -2.639 12.810 1.00 98.19 97 LYS A O 1
ATOM 747 N N . VAL A 1 98 ? 3.956 -2.451 10.569 1.00 98.38 98 VAL A N 1
ATOM 748 C CA . VAL A 1 98 ? 2.881 -1.456 10.464 1.00 98.38 98 VAL A CA 1
ATOM 749 C C . VAL A 1 98 ? 1.546 -2.100 10.835 1.00 98.38 98 VAL A C 1
ATOM 751 O O . VAL A 1 98 ? 0.833 -1.566 11.686 1.00 98.38 98 VAL A O 1
ATOM 754 N N . ALA A 1 99 ? 1.247 -3.272 10.269 1.00 98.50 99 ALA A N 1
ATOM 755 C CA . ALA A 1 99 ? 0.035 -4.034 10.555 1.00 98.50 99 ALA A CA 1
ATOM 756 C C . ALA A 1 99 ? -0.098 -4.367 12.052 1.00 98.50 99 ALA A C 1
ATOM 758 O O . ALA A 1 99 ? -1.119 -4.058 12.666 1.00 98.50 99 ALA A O 1
ATOM 759 N N . GLU A 1 100 ? 0.948 -4.915 12.677 1.00 98.25 100 GLU A N 1
ATOM 760 C CA . GLU A 1 100 ? 0.994 -5.220 14.112 1.00 98.25 100 GLU A CA 1
ATOM 761 C C . GLU A 1 100 ? 0.782 -3.969 14.973 1.00 98.25 100 GLU A C 1
ATOM 763 O O . GLU A 1 100 ? 0.035 -4.008 15.957 1.00 98.25 100 GLU A O 1
ATOM 768 N N . HIS A 1 101 ? 1.405 -2.840 14.606 1.00 97.56 101 HIS A N 1
ATOM 769 C CA . HIS A 1 101 ? 1.223 -1.583 15.330 1.00 97.56 101 HIS A CA 1
ATOM 770 C C . HIS A 1 101 ? -0.230 -1.116 15.252 1.00 97.56 101 HIS A C 1
ATOM 772 O O . HIS A 1 101 ? -0.821 -0.816 16.289 1.00 97.56 101 HIS A O 1
ATOM 778 N N . ILE A 1 102 ? -0.832 -1.111 14.061 1.00 97.38 102 ILE A N 1
ATOM 779 C CA . ILE A 1 102 ? -2.239 -0.733 13.868 1.00 97.38 102 ILE A CA 1
ATOM 780 C C . ILE A 1 102 ? -3.173 -1.681 14.632 1.00 97.38 102 ILE A C 1
ATOM 782 O O . ILE A 1 102 ? -4.068 -1.222 15.350 1.00 97.38 102 ILE A O 1
ATOM 786 N N . LEU A 1 103 ? -2.950 -2.995 14.553 1.00 96.50 103 LEU A N 1
ATOM 787 C CA . LEU A 1 103 ? -3.729 -3.999 15.284 1.00 96.50 103 LEU A CA 1
ATOM 788 C C . LEU A 1 103 ? -3.613 -3.824 16.801 1.00 96.50 103 LEU A C 1
ATOM 790 O O . LEU A 1 103 ? -4.600 -3.994 17.513 1.00 96.50 103 LEU A O 1
ATOM 794 N N . SER A 1 104 ? -2.454 -3.398 17.313 1.00 95.19 104 SER A N 1
ATOM 795 C CA . SER A 1 104 ? -2.287 -3.109 18.744 1.00 95.19 104 SER A CA 1
ATOM 796 C C . SER A 1 104 ? -3.163 -1.947 19.242 1.00 95.19 104 SER A C 1
ATOM 798 O O . SER A 1 104 ? -3.441 -1.861 20.441 1.00 95.19 104 SER A O 1
ATOM 800 N N . LYS A 1 105 ? -3.602 -1.056 18.339 1.00 94.31 105 LYS A N 1
ATOM 801 C CA . LYS A 1 105 ? -4.443 0.116 18.647 1.00 94.31 105 LYS A CA 1
ATOM 802 C C . LYS A 1 105 ? -5.915 -0.117 18.365 1.00 94.31 105 LYS A C 1
ATOM 804 O O . LYS A 1 105 ? -6.761 0.354 19.119 1.00 94.31 105 LYS A O 1
ATOM 809 N N . THR A 1 106 ? -6.203 -0.863 17.309 1.00 94.19 106 THR A N 1
ATOM 810 C CA . THR A 1 106 ? -7.568 -1.149 16.863 1.00 94.19 106 THR A CA 1
ATOM 811 C C . THR A 1 106 ? -8.146 -2.400 17.526 1.00 94.19 106 THR A C 1
ATOM 813 O O . THR A 1 106 ? -9.355 -2.475 17.719 1.00 94.19 106 THR A O 1
ATOM 816 N N . GLY A 1 107 ? -7.322 -3.359 17.957 1.00 87.94 107 GLY A N 1
ATOM 817 C CA . GLY A 1 107 ? -7.767 -4.569 18.652 1.00 87.94 107 GLY A CA 1
ATOM 818 C C . GLY A 1 107 ? -8.891 -5.303 17.910 1.00 87.94 107 GLY A C 1
ATOM 819 O O . GLY A 1 107 ? -8.809 -5.540 16.705 1.00 87.94 107 GLY A O 1
ATOM 820 N N . ASP A 1 108 ? -9.970 -5.612 18.630 1.00 90.81 108 ASP A N 1
ATOM 821 C CA . ASP A 1 108 ? -11.149 -6.313 18.099 1.00 90.81 108 ASP A CA 1
ATOM 822 C C . ASP A 1 108 ? -12.170 -5.377 17.418 1.00 90.81 108 ASP A C 1
ATOM 824 O O . ASP A 1 108 ? -13.341 -5.732 17.267 1.00 90.81 108 ASP A O 1
ATOM 828 N N . CYS A 1 109 ? -11.767 -4.162 17.032 1.00 95.00 109 CYS A N 1
ATOM 829 C CA . CYS A 1 109 ? -12.637 -3.270 16.268 1.00 95.00 109 CYS A CA 1
ATOM 830 C C . CYS A 1 109 ? -13.019 -3.861 14.901 1.00 95.00 109 CYS A C 1
ATOM 832 O O . CYS A 1 109 ? -12.419 -4.831 14.427 1.00 95.00 109 CYS A O 1
ATOM 834 N N . SER A 1 110 ? -14.026 -3.253 14.265 1.00 95.38 110 SER A N 1
ATOM 835 C CA . SER A 1 110 ? -14.499 -3.672 12.945 1.00 95.38 110 SER A CA 1
ATOM 836 C C . SER A 1 110 ? -13.401 -3.594 11.887 1.00 95.38 110 SER A C 1
ATOM 838 O O . SER A 1 110 ? -12.496 -2.759 11.958 1.00 95.38 110 SER A O 1
ATOM 840 N N . ASP A 1 111 ? -13.533 -4.436 10.867 1.00 96.38 111 ASP A N 1
ATOM 841 C CA . ASP A 1 111 ? -12.651 -4.453 9.700 1.00 96.38 111 ASP A CA 1
ATOM 842 C C . ASP A 1 111 ? -12.609 -3.088 9.002 1.00 96.38 111 ASP A C 1
ATOM 844 O O . ASP A 1 111 ? -11.536 -2.626 8.625 1.00 96.38 111 ASP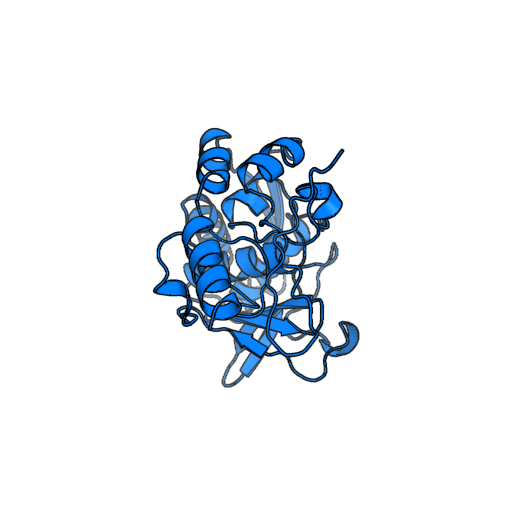 A O 1
ATOM 848 N N . LEU A 1 112 ? -13.740 -2.375 8.954 1.00 95.88 112 LEU A N 1
ATOM 849 C CA . LEU A 1 112 ? -13.801 -1.013 8.427 1.00 95.88 112 LEU A CA 1
ATOM 850 C C . LEU A 1 112 ? -12.953 -0.015 9.232 1.00 95.88 112 LEU A C 1
ATOM 852 O O . LEU A 1 112 ? -12.246 0.796 8.643 1.00 95.88 112 LEU A O 1
ATOM 856 N N . LEU A 1 113 ? -12.969 -0.083 10.570 1.00 96.00 113 LEU A N 1
ATOM 857 C CA . LEU A 1 113 ? -12.139 0.798 11.405 1.00 96.00 113 LEU A CA 1
ATOM 858 C C . LEU A 1 113 ? -10.648 0.455 11.262 1.00 96.00 113 LEU A C 1
ATOM 860 O O . LEU A 1 113 ? -9.791 1.335 11.248 1.00 96.00 113 LEU A O 1
ATOM 864 N N . LYS A 1 114 ? -10.330 -0.837 11.144 1.00 97.69 114 LYS A N 1
ATOM 865 C CA . LYS A 1 114 ? -8.970 -1.300 10.857 1.00 97.69 114 LYS A CA 1
ATOM 866 C C . LYS A 1 114 ? -8.489 -0.774 9.507 1.00 97.69 114 LYS A C 1
ATOM 868 O O . LYS A 1 114 ? -7.392 -0.234 9.438 1.00 97.69 114 LYS A O 1
ATOM 873 N N . ALA A 1 115 ? -9.321 -0.858 8.472 1.00 97.75 115 ALA A N 1
ATOM 874 C CA . ALA A 1 115 ? -9.027 -0.300 7.158 1.00 97.75 115 ALA A CA 1
ATOM 875 C C . ALA A 1 115 ? -8.854 1.225 7.206 1.00 97.75 115 ALA A C 1
ATOM 877 O O . ALA A 1 115 ? -7.936 1.754 6.586 1.00 97.75 115 ALA A O 1
ATOM 878 N N . GLU A 1 116 ? -9.669 1.936 7.989 1.00 96.50 116 GLU A N 1
ATOM 879 C CA . GLU A 1 116 ? -9.521 3.381 8.201 1.00 96.50 116 GLU A CA 1
ATOM 880 C C . GLU A 1 116 ? -8.178 3.713 8.874 1.00 96.50 116 GLU A C 1
ATOM 882 O O . GLU A 1 116 ? -7.508 4.678 8.501 1.00 96.50 116 GLU A O 1
ATOM 887 N N . ALA A 1 117 ? -7.724 2.883 9.817 1.00 97.31 117 ALA A N 1
ATOM 888 C CA . ALA A 1 117 ? -6.409 3.031 10.434 1.00 97.31 117 ALA A CA 1
ATOM 889 C C . ALA A 1 117 ? -5.251 2.809 9.443 1.00 97.31 117 ALA A C 1
ATOM 891 O O . ALA A 1 117 ? -4.242 3.511 9.521 1.00 97.31 117 ALA A O 1
ATOM 892 N N . VAL A 1 118 ? -5.400 1.882 8.490 1.00 98.12 118 VAL A N 1
ATOM 893 C CA . VAL A 1 118 ? -4.433 1.702 7.392 1.00 98.12 118 VAL A CA 1
ATOM 894 C C . VAL A 1 118 ? -4.455 2.906 6.452 1.00 98.12 118 VAL A C 1
ATOM 896 O O . VAL A 1 118 ? -3.402 3.456 6.133 1.00 98.12 118 VAL A O 1
ATOM 899 N N . LEU A 1 119 ? -5.645 3.361 6.050 1.00 97.19 119 LEU A N 1
ATOM 900 C CA . LEU A 1 119 ? -5.800 4.480 5.121 1.00 97.19 119 LEU A CA 1
ATOM 901 C C . LEU A 1 119 ? -5.184 5.764 5.683 1.00 97.19 119 LEU A C 1
ATOM 903 O O . LEU A 1 119 ? -4.399 6.431 5.012 1.00 97.19 119 LEU A O 1
ATOM 907 N N . THR A 1 120 ? -5.483 6.068 6.946 1.00 95.25 120 THR A N 1
ATOM 908 C CA . THR A 1 120 ? -4.933 7.236 7.644 1.00 95.25 120 THR A CA 1
ATOM 909 C C . THR A 1 120 ? -3.420 7.145 7.832 1.00 95.25 120 THR A C 1
ATOM 911 O O . THR A 1 120 ? -2.749 8.174 7.732 1.00 95.25 120 THR A O 1
ATOM 914 N N . PHE A 1 121 ? -2.860 5.948 8.057 1.00 96.44 121 PHE A N 1
ATOM 915 C CA . PHE A 1 121 ? -1.409 5.744 8.071 1.00 96.44 121 PHE A CA 1
ATOM 916 C C . PHE A 1 121 ? -0.781 6.107 6.720 1.00 96.44 121 PHE A C 1
ATOM 918 O O . PHE A 1 121 ? 0.165 6.898 6.703 1.00 96.44 121 PHE A O 1
ATOM 925 N N . VAL A 1 122 ? -1.315 5.578 5.611 1.00 96.69 122 VAL A N 1
ATOM 926 C CA . VAL A 1 122 ? -0.785 5.823 4.258 1.00 96.69 122 VAL A CA 1
ATOM 927 C C . VAL A 1 122 ? -0.871 7.311 3.907 1.00 96.69 122 VAL A C 1
ATOM 929 O O . VAL A 1 122 ? 0.166 7.923 3.660 1.00 96.69 122 VAL A O 1
ATOM 932 N N . GLN A 1 123 ? -2.059 7.917 4.015 1.00 94.44 123 GLN A N 1
ATOM 933 C CA . GLN A 1 123 ? -2.297 9.337 3.699 1.00 94.44 123 GLN A CA 1
ATOM 934 C C . GLN A 1 123 ? -1.458 10.305 4.552 1.00 94.44 123 GLN A C 1
ATOM 936 O O . GLN A 1 123 ? -1.109 11.395 4.109 1.00 94.44 123 GLN A O 1
ATOM 941 N N . SER A 1 124 ? -1.150 9.940 5.803 1.00 91.62 124 SER A N 1
ATOM 942 C CA . SER A 1 124 ? -0.380 10.817 6.701 1.00 91.62 124 SER A CA 1
ATOM 943 C C . SER A 1 124 ? 1.129 10.627 6.578 1.00 91.62 124 SER A C 1
ATOM 945 O O . SER A 1 124 ? 1.885 11.552 6.879 1.00 91.62 124 SER A O 1
ATOM 947 N N . SER A 1 125 ? 1.575 9.422 6.214 1.00 91.56 125 SER A N 1
ATOM 948 C CA . SER A 1 125 ? 2.991 9.051 6.306 1.00 91.56 125 SER A CA 1
ATOM 949 C C . SER A 1 125 ? 3.707 9.014 4.962 1.00 91.56 125 SER A C 1
ATOM 951 O O . SER A 1 125 ? 4.936 9.095 4.942 1.00 91.56 125 SER A O 1
ATOM 953 N N . ILE A 1 126 ? 2.966 8.884 3.860 1.00 93.00 126 ILE A N 1
ATOM 954 C CA . ILE A 1 126 ? 3.512 8.776 2.510 1.00 93.00 126 ILE A CA 1
ATOM 955 C C . ILE A 1 126 ? 3.130 10.021 1.726 1.00 93.00 126 ILE A C 1
ATOM 957 O O . ILE A 1 126 ? 1.958 10.334 1.554 1.00 93.00 126 ILE A O 1
ATOM 961 N N . ARG A 1 127 ? 4.140 10.744 1.247 1.00 91.81 127 ARG A N 1
ATOM 962 C CA . ARG A 1 127 ? 3.929 11.943 0.443 1.00 91.81 127 ARG A CA 1
ATOM 963 C C . ARG A 1 127 ? 3.679 11.572 -1.013 1.00 91.81 127 ARG A C 1
ATOM 965 O O . ARG A 1 127 ? 4.502 10.879 -1.607 1.00 91.81 127 ARG A O 1
ATOM 972 N N . TYR A 1 128 ? 2.654 12.151 -1.625 1.00 92.25 128 TYR A N 1
ATOM 973 C CA . TYR A 1 128 ? 2.430 11.943 -3.051 1.00 92.25 128 TYR A CA 1
ATOM 974 C C . TYR A 1 128 ? 3.593 12.480 -3.912 1.00 92.25 128 TYR A C 1
ATOM 976 O O . TYR A 1 128 ? 3.985 13.652 -3.798 1.00 92.25 128 TYR A O 1
ATOM 984 N N . SER A 1 129 ? 4.150 11.644 -4.793 1.00 91.94 129 SER A N 1
ATOM 985 C CA . SER A 1 129 ? 5.233 12.023 -5.708 1.00 91.94 129 SER A CA 1
ATOM 986 C C . SER A 1 129 ? 5.259 11.161 -6.968 1.00 91.94 129 SER A C 1
ATOM 988 O O . SER A 1 129 ? 5.741 10.041 -6.909 1.00 91.94 129 SER A O 1
ATOM 990 N N . TYR A 1 130 ? 4.856 11.748 -8.101 1.00 92.00 130 TYR A N 1
ATOM 991 C CA . TYR A 1 130 ? 5.001 11.158 -9.442 1.00 92.00 130 TYR A CA 1
ATOM 992 C C . TYR A 1 130 ? 6.367 10.504 -9.701 1.00 92.00 130 TYR A C 1
ATOM 994 O O . TYR A 1 130 ? 7.417 11.047 -9.319 1.00 92.00 130 TYR A O 1
ATOM 1002 N N . ASP A 1 131 ? 6.340 9.414 -10.458 1.00 92.44 131 ASP A N 1
ATOM 1003 C CA . ASP A 1 131 ? 7.515 8.626 -10.831 1.00 92.44 131 ASP A CA 1
ATOM 1004 C C . ASP A 1 131 ? 8.587 9.370 -11.607 1.00 92.44 131 ASP A C 1
ATOM 1006 O O . ASP A 1 131 ? 9.778 9.089 -11.453 1.00 92.44 131 ASP A O 1
ATOM 1010 N N . ASP A 1 132 ? 8.215 10.365 -12.406 1.00 89.56 132 ASP A N 1
ATOM 1011 C CA . ASP A 1 132 ? 9.187 11.146 -13.169 1.00 89.56 132 ASP A CA 1
ATOM 1012 C C . ASP A 1 132 ? 10.154 11.895 -12.238 1.00 89.56 132 ASP A C 1
ATOM 1014 O O . ASP A 1 132 ? 11.336 12.069 -12.548 1.00 89.56 132 ASP A O 1
ATOM 1018 N N . ARG A 1 133 ? 9.662 12.281 -11.056 1.00 88.56 133 ARG A N 1
ATOM 1019 C CA . ARG A 1 133 ? 10.434 12.900 -9.978 1.00 88.56 133 ARG A CA 1
ATOM 1020 C C . ARG A 1 133 ? 11.091 11.866 -9.074 1.00 88.56 133 ARG A C 1
ATOM 1022 O O . ARG A 1 133 ? 12.206 12.113 -8.620 1.00 88.56 133 ARG A O 1
ATOM 1029 N N . THR A 1 134 ? 10.412 10.758 -8.782 1.00 88.56 134 THR A N 1
ATOM 1030 C CA . THR A 1 134 ? 10.892 9.751 -7.822 1.00 88.56 134 THR A CA 1
ATOM 1031 C C . THR A 1 134 ? 11.928 8.810 -8.440 1.00 88.56 134 THR A C 1
ATOM 1033 O O . THR A 1 134 ? 12.992 8.593 -7.859 1.00 88.56 134 THR A O 1
ATOM 1036 N N . TYR A 1 135 ? 11.640 8.284 -9.626 1.00 88.88 135 TYR A N 1
ATOM 1037 C CA . TYR A 1 135 ? 12.397 7.225 -10.293 1.00 88.88 135 TYR A CA 1
ATOM 1038 C C . TYR A 1 135 ? 13.003 7.673 -11.632 1.00 88.88 135 TYR A C 1
ATOM 1040 O O . TYR A 1 135 ? 13.966 7.065 -12.101 1.00 88.88 135 TYR A O 1
ATOM 1048 N N . GLY A 1 136 ? 12.512 8.760 -12.237 1.00 85.69 136 GLY A N 1
ATOM 1049 C CA . GLY A 1 136 ? 12.997 9.265 -13.527 1.00 85.69 136 GLY A CA 1
ATOM 1050 C C . GLY A 1 136 ? 12.374 8.572 -14.745 1.00 85.69 136 GLY A C 1
ATOM 1051 O O . GLY A 1 136 ? 12.929 8.654 -15.842 1.00 85.69 136 GLY A O 1
ATOM 1052 N N . THR A 1 137 ? 11.239 7.900 -14.554 1.00 85.44 137 THR A N 1
ATOM 1053 C CA . THR A 1 137 ? 10.434 7.226 -15.586 1.00 85.44 137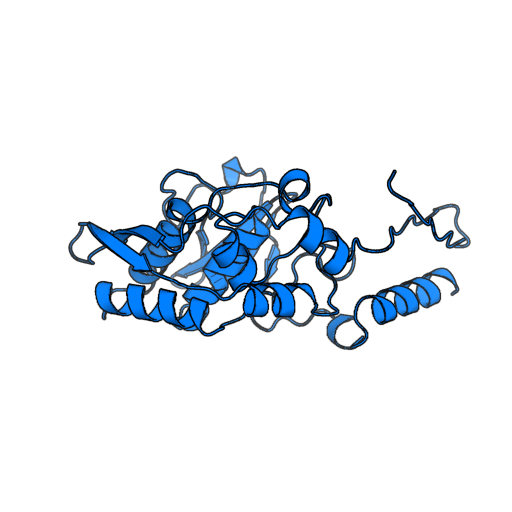 THR A CA 1
ATOM 1054 C C . THR A 1 137 ? 8.981 7.688 -15.484 1.00 85.44 137 THR A C 1
ATOM 1056 O O . THR A 1 137 ? 8.612 8.309 -14.499 1.00 85.44 137 THR A O 1
ATOM 1059 N N . SER A 1 138 ? 8.166 7.453 -16.510 1.00 86.88 138 SER A N 1
ATOM 1060 C CA . SER A 1 138 ? 6.759 7.875 -16.515 1.00 86.88 138 SER A CA 1
ATOM 1061 C C . SER A 1 138 ? 5.817 6.972 -15.715 1.00 86.88 138 SER A C 1
ATOM 1063 O O . SER A 1 138 ? 4.680 7.375 -15.519 1.00 86.88 138 SER A O 1
ATOM 1065 N N . ASP A 1 139 ? 6.257 5.760 -15.375 1.00 88.81 139 ASP A N 1
ATOM 1066 C CA . ASP A 1 139 ? 5.504 4.727 -14.646 1.00 88.81 139 ASP A CA 1
ATOM 1067 C C . ASP A 1 139 ? 6.527 3.784 -13.971 1.00 88.81 139 ASP A C 1
ATOM 1069 O O . ASP A 1 139 ? 7.510 3.376 -14.624 1.00 88.81 139 ASP A O 1
ATOM 1073 N N . PHE A 1 140 ? 6.345 3.515 -12.677 1.00 91.81 140 PHE A N 1
ATOM 1074 C CA . PHE A 1 140 ? 7.154 2.653 -11.829 1.00 91.81 140 PHE A CA 1
ATOM 1075 C C . PHE A 1 140 ? 6.359 2.103 -10.631 1.00 91.81 140 PHE A C 1
ATOM 1077 O O . PHE A 1 140 ? 6.231 2.737 -9.597 1.00 91.81 140 PHE A O 1
ATOM 1084 N N . TRP A 1 141 ? 6.010 0.822 -10.684 1.00 94.12 141 TRP A N 1
ATOM 1085 C CA . TRP A 1 141 ? 5.389 0.116 -9.567 1.00 94.12 141 TRP A CA 1
ATOM 1086 C C . TRP A 1 141 ? 6.421 -0.216 -8.482 1.00 94.12 141 TRP A C 1
ATOM 1088 O O . TRP A 1 141 ? 7.368 -0.997 -8.702 1.00 94.12 141 TRP A O 1
ATOM 1098 N N . ALA A 1 142 ? 6.232 0.356 -7.293 1.00 95.00 142 ALA A N 1
ATOM 1099 C CA . ALA A 1 142 ? 7.055 0.105 -6.122 1.00 95.00 142 ALA A CA 1
ATOM 1100 C C . ALA A 1 142 ? 6.502 -1.029 -5.244 1.00 95.00 142 ALA A C 1
ATOM 1102 O O . ALA A 1 142 ? 5.299 -1.212 -5.059 1.00 95.00 142 ALA A O 1
ATOM 1103 N N . TYR A 1 143 ? 7.411 -1.794 -4.639 1.00 97.12 143 TYR A N 1
ATOM 1104 C CA . TYR A 1 143 ? 7.049 -2.688 -3.540 1.00 97.12 143 TYR A CA 1
ATOM 1105 C C . TYR A 1 143 ? 6.812 -1.885 -2.251 1.00 97.12 143 TYR A C 1
ATOM 1107 O O . TYR A 1 143 ? 7.448 -0.846 -2.054 1.00 97.12 143 TYR A O 1
ATOM 1115 N N . PRO A 1 144 ? 6.020 -2.397 -1.291 1.00 97.81 144 PRO A N 1
ATOM 1116 C CA . PRO A 1 144 ? 5.720 -1.695 -0.041 1.00 97.81 144 PRO A CA 1
ATOM 1117 C C . PRO A 1 144 ? 6.951 -1.173 0.714 1.00 97.81 144 PRO A C 1
ATOM 1119 O O . PRO A 1 144 ? 6.944 -0.043 1.200 1.00 97.81 144 PRO A O 1
ATOM 1122 N N . ILE A 1 145 ? 8.039 -1.953 0.784 1.00 96.19 145 ILE A N 1
ATOM 1123 C CA . ILE A 1 145 ? 9.295 -1.513 1.416 1.00 96.19 145 ILE A CA 1
ATOM 1124 C C . ILE A 1 145 ? 9.919 -0.295 0.738 1.00 96.19 145 ILE A C 1
ATOM 1126 O O . ILE A 1 145 ? 10.574 0.496 1.411 1.00 96.19 145 ILE A O 1
ATOM 1130 N N . GLU A 1 146 ? 9.747 -0.139 -0.573 1.00 95.50 146 GLU A N 1
ATOM 1131 C CA . GLU A 1 146 ? 10.299 0.972 -1.346 1.00 95.50 146 GLU A CA 1
ATOM 1132 C C . GLU A 1 146 ? 9.514 2.251 -1.061 1.00 95.50 146 GLU A C 1
ATOM 1134 O O . GLU A 1 146 ? 10.124 3.253 -0.683 1.00 95.50 146 GLU A O 1
ATOM 1139 N N . THR A 1 147 ? 8.180 2.187 -1.105 1.00 95.69 147 THR A N 1
ATOM 1140 C CA . THR A 1 147 ? 7.290 3.294 -0.719 1.00 95.69 147 THR A CA 1
ATOM 1141 C C . THR A 1 147 ? 7.528 3.718 0.731 1.00 95.69 147 THR A C 1
ATOM 1143 O O . THR A 1 147 ? 7.685 4.907 1.028 1.00 95.69 147 THR A O 1
ATOM 1146 N N . LEU A 1 148 ? 7.634 2.744 1.647 1.00 95.62 148 LEU A N 1
ATOM 1147 C CA . LEU A 1 148 ? 7.974 3.001 3.044 1.00 95.62 148 LEU A CA 1
ATOM 1148 C C . LEU A 1 148 ? 9.349 3.665 3.148 1.00 95.62 148 LEU A C 1
ATOM 1150 O O . LEU A 1 148 ? 9.438 4.746 3.719 1.00 95.62 148 LEU A O 1
ATOM 1154 N N . PHE A 1 149 ? 10.404 3.082 2.576 1.00 94.12 149 PHE A N 1
ATOM 1155 C CA . PHE A 1 149 ? 11.771 3.608 2.674 1.00 94.12 149 PHE A CA 1
ATOM 1156 C C . PHE A 1 149 ? 11.909 5.034 2.119 1.00 94.12 149 PHE A C 1
ATOM 1158 O O . PHE A 1 149 ? 12.650 5.851 2.675 1.00 94.12 149 PHE A O 1
ATOM 1165 N N . LEU A 1 150 ? 11.208 5.343 1.027 1.00 92.56 150 LEU A N 1
ATOM 1166 C CA . LEU A 1 150 ? 11.267 6.651 0.378 1.00 92.56 150 LEU A CA 1
ATOM 1167 C C . LEU A 1 150 ? 10.340 7.689 1.028 1.00 92.56 150 LEU A C 1
ATOM 1169 O O . LEU A 1 150 ? 10.556 8.885 0.818 1.00 92.56 150 LEU A O 1
ATOM 1173 N N . HIS A 1 151 ? 9.354 7.263 1.829 1.00 92.94 151 HIS A N 1
ATOM 1174 C CA . HIS A 1 151 ? 8.282 8.110 2.377 1.00 92.94 151 HIS A CA 1
ATOM 1175 C C . HIS A 1 151 ? 7.487 8.844 1.283 1.00 92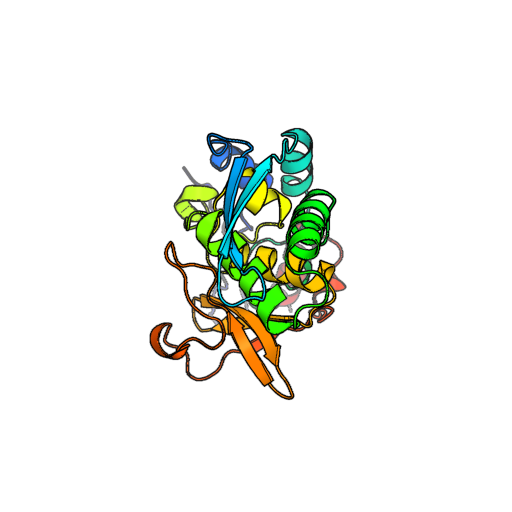.94 151 HIS A C 1
ATOM 1177 O O . HIS A 1 151 ? 6.966 9.944 1.496 1.00 92.94 151 HIS A O 1
ATOM 1183 N N . ARG A 1 152 ? 7.431 8.258 0.086 1.00 92.50 152 ARG A N 1
ATOM 1184 C CA . ARG A 1 152 ? 6.725 8.797 -1.073 1.00 92.50 152 ARG A CA 1
ATOM 1185 C C . ARG A 1 152 ? 6.379 7.691 -2.061 1.00 92.50 152 ARG A C 1
ATOM 1187 O O . ARG A 1 152 ? 7.037 6.656 -2.060 1.00 92.50 152 ARG A O 1
ATOM 1194 N N . GLY A 1 153 ? 5.391 7.980 -2.887 1.00 93.81 153 GLY A N 1
ATOM 1195 C CA . GLY A 1 153 ? 4.917 7.185 -4.015 1.00 93.81 153 GLY A CA 1
ATOM 1196 C C . GLY A 1 153 ? 3.731 7.913 -4.640 1.00 93.81 153 GLY A C 1
ATOM 1197 O O . GLY A 1 153 ? 3.270 8.917 -4.080 1.00 93.81 153 GLY A O 1
ATOM 1198 N N . ASP A 1 154 ? 3.249 7.464 -5.782 1.00 94.75 154 ASP A N 1
ATOM 1199 C CA . ASP A 1 154 ? 2.010 7.953 -6.383 1.00 94.75 154 ASP A CA 1
ATOM 1200 C C . ASP A 1 154 ? 0.865 6.935 -6.224 1.00 94.75 154 ASP A C 1
ATOM 1202 O O . ASP A 1 154 ? 0.694 6.364 -5.136 1.00 94.75 154 ASP A O 1
ATOM 1206 N N . CYS A 1 155 ? -0.036 6.830 -7.204 1.00 95.31 155 CYS A N 1
ATOM 1207 C CA . CYS A 1 155 ? -1.351 6.226 -7.004 1.00 95.31 155 CYS A CA 1
ATOM 1208 C C . CYS A 1 155 ? -1.278 4.712 -6.780 1.00 95.31 155 CYS A C 1
ATOM 1210 O O . CYS A 1 155 ? -1.818 4.198 -5.794 1.00 95.31 155 CYS A O 1
ATOM 1212 N N . GLU A 1 156 ? -0.522 4.012 -7.612 1.00 95.94 156 GLU A N 1
ATOM 1213 C CA . GLU A 1 156 ? -0.291 2.581 -7.526 1.00 95.94 156 GLU A CA 1
ATOM 1214 C C . GLU A 1 156 ? 0.559 2.218 -6.311 1.00 95.94 156 GLU A C 1
ATOM 1216 O O . GLU A 1 156 ? 0.184 1.312 -5.569 1.00 95.94 156 GLU A O 1
ATOM 1221 N N . ASP A 1 157 ? 1.623 2.973 -6.027 1.00 97.44 157 ASP A N 1
ATOM 1222 C CA . ASP A 1 157 ? 2.530 2.720 -4.906 1.00 97.44 157 ASP A CA 1
ATOM 1223 C C . ASP A 1 157 ? 1.791 2.759 -3.567 1.00 97.44 157 ASP A C 1
ATOM 1225 O O . ASP A 1 157 ? 1.921 1.883 -2.703 1.00 97.44 157 ASP A O 1
ATOM 1229 N N . THR A 1 158 ? 0.983 3.805 -3.387 1.00 97.19 158 THR A N 1
ATOM 1230 C CA . THR A 1 158 ? 0.213 4.005 -2.159 1.00 97.19 158 THR A CA 1
ATOM 1231 C C . THR A 1 158 ? -0.936 3.002 -2.041 1.00 97.19 158 THR A C 1
ATOM 1233 O O . THR A 1 158 ? -1.217 2.532 -0.932 1.00 97.19 158 THR A O 1
ATOM 1236 N N . SER A 1 159 ? -1.546 2.603 -3.162 1.00 97.62 159 SER A N 1
ATOM 1237 C CA . SER A 1 159 ? -2.586 1.566 -3.211 1.00 97.62 159 SER A CA 1
ATOM 1238 C C . SER A 1 159 ? -2.037 0.170 -2.910 1.00 97.62 159 SER A C 1
ATOM 1240 O O . SER A 1 159 ? -2.638 -0.579 -2.133 1.00 97.62 159 SER A O 1
ATOM 1242 N N . VAL A 1 160 ? -0.863 -0.165 -3.453 1.00 98.19 160 VAL A N 1
ATOM 1243 C CA . VAL A 1 160 ? -0.127 -1.404 -3.172 1.00 98.19 160 VAL A CA 1
ATOM 1244 C C . VAL A 1 160 ? 0.261 -1.469 -1.698 1.00 98.19 160 VAL A C 1
ATOM 1246 O O . VAL A 1 160 ? 0.023 -2.493 -1.049 1.00 98.19 160 VAL A O 1
ATOM 1249 N N . LEU A 1 161 ? 0.797 -0.382 -1.131 1.00 98.56 161 LEU A N 1
ATOM 1250 C CA . LEU A 1 161 ? 1.132 -0.321 0.292 1.00 98.56 161 LEU A CA 1
ATOM 1251 C C . LEU A 1 161 ? -0.110 -0.506 1.177 1.00 98.56 161 LEU A C 1
ATOM 1253 O O . LEU A 1 161 ? -0.069 -1.298 2.122 1.00 98.56 161 LEU A O 1
ATOM 1257 N N . PHE A 1 162 ? -1.217 0.180 0.862 1.00 98.56 162 PHE A N 1
ATOM 1258 C CA . PHE A 1 162 ? -2.485 0.013 1.577 1.00 98.56 162 PHE A CA 1
ATOM 1259 C C . PHE A 1 162 ? -2.941 -1.449 1.558 1.00 98.56 162 PHE A C 1
ATOM 1261 O O . PHE A 1 162 ? -3.179 -2.029 2.619 1.00 98.56 162 PHE A O 1
ATOM 1268 N N . CYS A 1 163 ? -3.021 -2.060 0.371 1.00 98.62 163 CYS A N 1
ATOM 1269 C CA . CYS A 1 163 ? -3.493 -3.436 0.223 1.00 98.62 163 CYS A CA 1
ATOM 1270 C C . CYS A 1 163 ? -2.563 -4.435 0.916 1.00 98.62 163 CYS A C 1
ATOM 1272 O O . CYS A 1 163 ? -3.032 -5.407 1.500 1.00 98.62 163 CYS A O 1
ATOM 1274 N N . SER A 1 164 ? -1.256 -4.175 0.924 1.00 98.69 164 SER A N 1
ATOM 1275 C CA . SER A 1 164 ? -0.272 -5.038 1.585 1.00 98.69 164 SER A CA 1
ATOM 1276 C C . SER A 1 164 ? -0.473 -5.064 3.099 1.00 98.69 164 SER A C 1
ATOM 1278 O O . SER A 1 164 ? -0.509 -6.135 3.704 1.00 98.69 164 SER A O 1
ATOM 1280 N N . ILE A 1 165 ? -0.676 -3.894 3.714 1.00 98.81 165 ILE A N 1
ATOM 1281 C CA . ILE A 1 165 ? -0.953 -3.789 5.152 1.00 98.81 165 ILE A CA 1
ATOM 1282 C C . ILE A 1 165 ? -2.340 -4.366 5.474 1.00 98.81 165 ILE A C 1
ATOM 1284 O O . ILE A 1 165 ? -2.481 -5.134 6.424 1.00 98.81 165 ILE A O 1
ATOM 1288 N N . ALA A 1 166 ? -3.365 -4.027 4.685 1.00 98.50 166 ALA A N 1
ATOM 1289 C CA . ALA A 1 166 ? -4.731 -4.503 4.896 1.00 98.50 166 ALA A CA 1
ATOM 1290 C C . ALA A 1 166 ? -4.826 -6.035 4.785 1.00 98.50 166 ALA A C 1
ATOM 1292 O O . ALA A 1 166 ? -5.395 -6.682 5.667 1.00 98.50 166 ALA A O 1
ATOM 1293 N N . SER A 1 167 ? -4.203 -6.618 3.757 1.00 98.12 167 SER A N 1
ATOM 1294 C CA . SER A 1 167 ? -4.133 -8.067 3.568 1.00 98.12 167 SER A CA 1
ATOM 1295 C C . SER A 1 167 ? -3.355 -8.754 4.692 1.00 98.12 167 SER A C 1
ATOM 1297 O O . SER A 1 167 ? -3.772 -9.825 5.131 1.00 98.12 167 SER A O 1
ATOM 1299 N N . GLU A 1 168 ? -2.261 -8.163 5.190 1.00 98.25 168 GLU A N 1
ATOM 1300 C CA . GLU A 1 168 ? -1.525 -8.694 6.350 1.00 98.25 168 GLU A CA 1
ATOM 1301 C C . GLU A 1 168 ? -2.399 -8.717 7.614 1.00 98.25 168 GLU A C 1
ATOM 1303 O O . GLU A 1 168 ? -2.337 -9.645 8.417 1.00 98.25 168 GLU A O 1
ATOM 1308 N N . MET A 1 169 ? -3.287 -7.732 7.765 1.00 98.00 169 MET A N 1
ATOM 1309 C CA . MET A 1 169 ? -4.277 -7.686 8.845 1.00 98.00 169 MET A CA 1
ATOM 1310 C C . MET A 1 169 ? -5.468 -8.639 8.630 1.00 98.00 169 MET A C 1
ATOM 1312 O O . MET A 1 169 ? -6.365 -8.693 9.476 1.00 98.00 169 MET A O 1
ATOM 1316 N N . GLY A 1 170 ? -5.489 -9.395 7.526 1.00 97.31 170 GLY A N 1
ATOM 1317 C CA . GLY A 1 170 ? -6.555 -10.331 7.169 1.00 97.31 170 GLY A CA 1
ATOM 1318 C C . GLY A 1 170 ? -7.807 -9.675 6.583 1.00 97.31 170 GLY A C 1
ATOM 1319 O O . GLY A 1 170 ? -8.856 -10.320 6.533 1.00 97.31 170 GLY A O 1
ATOM 1320 N N . LEU A 1 171 ? -7.720 -8.410 6.166 1.00 97.69 171 LEU A N 1
ATOM 1321 C CA . LEU A 1 171 ? -8.817 -7.697 5.520 1.00 97.69 171 LEU A CA 1
ATOM 1322 C C . LEU A 1 171 ? -8.872 -8.055 4.032 1.00 97.69 171 LEU A C 1
ATOM 1324 O O . LEU A 1 171 ? -7.838 -8.250 3.395 1.00 97.69 171 LEU A O 1
ATOM 1328 N N . ASP A 1 172 ? -10.078 -8.116 3.468 1.00 97.31 172 ASP A N 1
ATOM 1329 C CA . ASP A 1 172 ? -10.236 -8.354 2.034 1.00 97.31 172 ASP A CA 1
ATOM 1330 C C . ASP A 1 172 ? -10.192 -7.045 1.252 1.00 97.31 172 ASP A C 1
ATOM 1332 O O . ASP A 1 172 ? -11.084 -6.202 1.382 1.00 97.31 172 ASP A O 1
ATOM 1336 N N . CYS A 1 173 ? -9.155 -6.900 0.435 1.00 97.56 173 CYS A N 1
ATOM 1337 C CA . CYS A 1 173 ? -8.882 -5.710 -0.349 1.00 97.56 173 CYS A CA 1
ATOM 1338 C C . CYS A 1 173 ? -8.576 -6.037 -1.812 1.00 97.56 173 CYS A C 1
ATOM 1340 O O . CYS A 1 173 ? -8.187 -7.153 -2.159 1.00 97.56 173 CYS A O 1
ATOM 1342 N N . VAL A 1 174 ? -8.735 -5.025 -2.658 1.00 97.44 174 VAL A N 1
ATOM 1343 C CA . VAL A 1 174 ? -8.528 -5.084 -4.109 1.00 97.44 174 VAL A CA 1
ATOM 1344 C C . VAL A 1 174 ? -7.820 -3.823 -4.587 1.00 97.44 174 VAL A C 1
ATOM 1346 O O . VAL A 1 174 ? -7.922 -2.777 -3.941 1.00 97.44 174 VAL A O 1
ATOM 1349 N N . LEU A 1 175 ? -7.159 -3.906 -5.740 1.00 96.81 175 LEU A N 1
ATOM 1350 C CA . LEU A 1 175 ? -6.799 -2.712 -6.505 1.00 96.81 175 LEU A CA 1
ATOM 1351 C C . LEU A 1 175 ? -7.961 -2.342 -7.429 1.00 96.81 175 LEU A C 1
ATOM 1353 O O . LEU A 1 175 ? -8.628 -3.211 -7.998 1.00 96.81 175 LEU A O 1
ATOM 1357 N N . LEU A 1 176 ? -8.206 -1.042 -7.542 1.00 94.38 176 LEU A N 1
ATOM 1358 C CA . LEU A 1 176 ? -9.212 -0.439 -8.403 1.00 94.38 176 LEU A CA 1
ATOM 1359 C C . LEU A 1 176 ? -8.481 0.368 -9.474 1.00 94.38 176 LEU A C 1
ATOM 1361 O O . LEU A 1 176 ? -7.871 1.389 -9.164 1.00 94.38 176 LEU A O 1
ATOM 1365 N N . ASP A 1 177 ? -8.538 -0.106 -10.711 1.00 92.25 177 ASP A N 1
ATOM 1366 C CA . ASP A 1 177 ? -7.884 0.514 -11.863 1.00 92.25 177 ASP A CA 1
ATOM 1367 C C . ASP A 1 177 ? -8.896 1.379 -12.627 1.00 92.25 177 ASP A C 1
ATOM 1369 O O . ASP A 1 177 ? -9.867 0.873 -13.205 1.00 92.25 177 ASP A O 1
ATOM 1373 N N . TYR A 1 178 ? -8.694 2.693 -12.576 1.00 90.50 178 TYR A N 1
ATOM 1374 C CA . TYR A 1 178 ? -9.431 3.699 -13.333 1.00 90.50 178 TYR A CA 1
ATOM 1375 C C . TYR A 1 178 ? -8.554 4.238 -14.470 1.00 90.50 178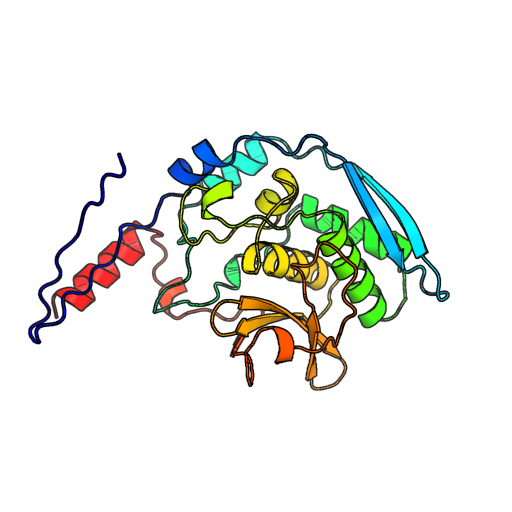 TYR A C 1
ATOM 1377 O O . TYR A 1 178 ? -7.335 4.097 -14.457 1.00 90.50 178 TYR A O 1
ATOM 1385 N N . ASP A 1 179 ? -9.159 4.923 -15.444 1.00 85.81 179 ASP A N 1
ATOM 1386 C CA . ASP A 1 179 ? -8.402 5.563 -16.528 1.00 85.81 179 ASP A CA 1
ATOM 1387 C C . ASP A 1 179 ? -7.440 6.632 -15.977 1.00 85.81 179 ASP A C 1
ATOM 1389 O O . ASP A 1 179 ? -7.841 7.751 -15.653 1.00 85.81 179 ASP A O 1
ATOM 1393 N N . GLY A 1 180 ? -6.164 6.258 -15.846 1.00 85.88 180 GLY A N 1
ATOM 1394 C CA . GLY A 1 180 ? -5.097 7.114 -15.334 1.00 85.88 180 GLY A CA 1
ATOM 1395 C C . GLY A 1 180 ? -5.032 7.249 -13.809 1.00 85.88 180 GLY A C 1
ATOM 1396 O O . GLY A 1 180 ? -4.384 8.186 -13.343 1.00 85.88 180 GLY A O 1
ATOM 1397 N N . HIS A 1 181 ? -5.686 6.370 -13.037 1.00 91.12 181 HIS A N 1
ATOM 1398 C CA . HIS A 1 181 ? -5.614 6.391 -11.569 1.00 91.12 181 HIS A CA 1
ATOM 1399 C C . HIS A 1 181 ? -5.808 5.002 -10.956 1.00 91.12 181 HIS A C 1
ATOM 1401 O O . HIS A 1 181 ? -6.802 4.334 -11.233 1.00 91.12 181 HIS A O 1
ATOM 1407 N N . VAL A 1 182 ? -4.909 4.600 -10.060 1.00 93.50 182 VAL A N 1
ATOM 1408 C CA . VAL A 1 182 ? -5.056 3.383 -9.252 1.00 93.50 182 VAL A CA 1
ATOM 1409 C C . VAL A 1 182 ? -5.440 3.771 -7.829 1.00 93.50 182 VAL A C 1
ATOM 1411 O O . VAL A 1 182 ? -4.814 4.628 -7.210 1.00 93.50 182 VAL A O 1
ATOM 1414 N N . ALA A 1 183 ? -6.467 3.115 -7.301 1.00 94.50 183 ALA A N 1
ATOM 1415 C CA . ALA A 1 183 ? -6.877 3.240 -5.909 1.00 94.50 183 ALA A CA 1
ATOM 1416 C C . ALA A 1 183 ? -6.967 1.866 -5.239 1.00 94.50 183 ALA A C 1
ATOM 1418 O O . ALA A 1 183 ? -6.895 0.820 -5.890 1.00 94.50 183 ALA A O 1
ATOM 1419 N N . ALA A 1 184 ? -7.193 1.857 -3.929 1.00 96.62 184 ALA A N 1
ATOM 1420 C CA . ALA A 1 184 ? -7.509 0.640 -3.200 1.00 96.62 184 ALA A CA 1
ATOM 1421 C C . ALA A 1 184 ? -9.022 0.496 -2.974 1.00 96.62 184 ALA A C 1
ATOM 1423 O O . ALA A 1 184 ? -9.776 1.471 -2.958 1.00 96.62 184 ALA A O 1
ATOM 1424 N N . GLY A 1 185 ? -9.468 -0.736 -2.749 1.00 96.56 185 GLY A N 1
ATOM 1425 C CA . GLY A 1 185 ? -10.817 -1.054 -2.295 1.00 96.56 185 GLY A CA 1
ATOM 1426 C C . GLY A 1 185 ? -10.791 -1.979 -1.083 1.00 96.56 185 GLY A C 1
ATOM 1427 O O . GLY A 1 185 ? -9.931 -2.853 -0.997 1.00 96.56 185 GLY A O 1
ATOM 1428 N N . ILE A 1 186 ? -11.738 -1.814 -0.156 1.00 97.75 186 ILE A N 1
ATOM 1429 C CA . ILE A 1 186 ? -11.914 -2.697 1.011 1.00 97.75 186 ILE A CA 1
ATOM 1430 C C . ILE A 1 186 ? -13.321 -3.298 1.028 1.00 97.75 186 ILE A C 1
ATOM 1432 O O . ILE A 1 186 ? -14.295 -2.595 0.762 1.00 97.75 186 ILE A O 1
ATOM 1436 N N . ARG A 1 187 ? -13.450 -4.595 1.319 1.00 96.94 187 ARG A N 1
ATOM 1437 C CA . ARG A 1 187 ? -14.752 -5.273 1.319 1.00 96.94 187 ARG A CA 1
ATOM 1438 C C . ARG A 1 187 ? -15.620 -4.823 2.494 1.00 96.94 187 ARG A C 1
ATOM 1440 O O . ARG A 1 187 ? -15.224 -4.963 3.647 1.00 96.94 187 ARG A O 1
ATOM 1447 N N . GLU A 1 188 ? -16.842 -4.397 2.192 1.00 94.25 188 GLU A N 1
ATOM 1448 C CA . GLU A 1 188 ? -17.915 -4.151 3.160 1.00 94.25 188 GLU A CA 1
ATOM 1449 C C . GLU A 1 188 ? -19.196 -4.818 2.638 1.00 94.25 188 GLU A C 1
ATOM 1451 O O . GLU A 1 188 ? -19.808 -4.380 1.663 1.00 94.25 188 GLU A O 1
ATOM 1456 N N . GLY A 1 189 ? -19.605 -5.921 3.269 1.00 92.69 189 GLY A N 1
ATOM 1457 C CA . GLY A 1 189 ? -20.705 -6.741 2.757 1.00 92.69 189 GLY A CA 1
ATOM 1458 C C . GLY A 1 189 ? -20.381 -7.340 1.383 1.00 92.69 189 GLY A C 1
ATOM 1459 O O . GLY A 1 189 ? -19.394 -8.061 1.246 1.00 92.69 189 GLY A O 1
ATOM 1460 N N . ASP A 1 190 ? -21.220 -7.043 0.387 1.00 91.00 190 ASP A N 1
ATOM 1461 C CA . ASP A 1 190 ? -21.129 -7.590 -0.977 1.00 91.00 190 ASP A CA 1
ATOM 1462 C C . ASP A 1 190 ? -20.431 -6.640 -1.975 1.00 91.00 190 ASP A C 1
ATOM 1464 O O . ASP A 1 190 ? -20.441 -6.897 -3.179 1.00 91.00 190 ASP A O 1
ATOM 1468 N N . CYS A 1 191 ? -19.850 -5.527 -1.511 1.00 91.69 191 CYS A N 1
ATOM 1469 C CA . CYS A 1 191 ? -19.142 -4.571 -2.365 1.00 91.69 191 CYS A CA 1
ATOM 1470 C C . CYS A 1 191 ? -17.7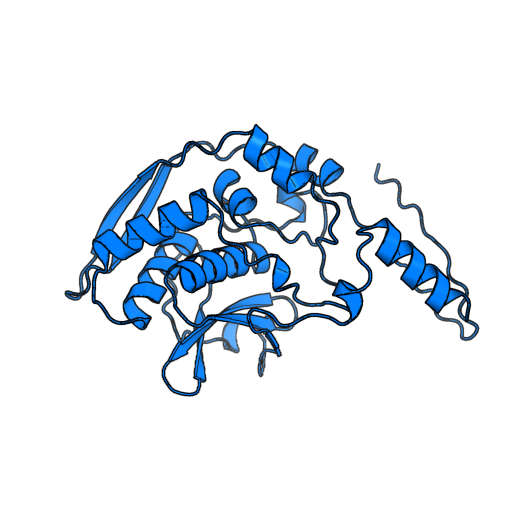72 -4.176 -1.801 1.00 91.69 191 CYS A C 1
ATOM 1472 O O . CYS A 1 191 ? -17.457 -4.429 -0.637 1.00 91.69 191 CYS A O 1
ATOM 1474 N N . TYR A 1 192 ? -16.959 -3.539 -2.647 1.00 94.31 192 TYR A N 1
ATOM 1475 C CA . TYR A 1 192 ? -15.719 -2.885 -2.239 1.00 94.31 192 TYR A CA 1
ATOM 1476 C C . TYR A 1 192 ? -15.955 -1.382 -2.103 1.00 94.31 192 TYR A C 1
ATOM 1478 O O . TYR A 1 192 ? -16.431 -0.732 -3.034 1.00 94.31 192 TYR A O 1
ATOM 1486 N N . LEU A 1 193 ? -15.627 -0.831 -0.938 1.00 94.81 193 LEU A N 1
ATOM 1487 C CA . LEU A 1 193 ? -15.629 0.604 -0.700 1.00 94.81 193 LEU A CA 1
ATOM 1488 C C . LEU A 1 193 ? -14.322 1.206 -1.206 1.00 94.81 193 LEU A C 1
ATOM 1490 O O . LEU A 1 193 ? -13.246 0.682 -0.930 1.00 94.81 193 LEU A O 1
ATOM 1494 N N . PHE A 1 194 ? -14.439 2.326 -1.911 1.00 94.19 194 PHE A N 1
ATOM 1495 C CA . PHE A 1 194 ? -13.318 3.084 -2.450 1.00 94.19 194 PHE A CA 1
ATOM 1496 C C . PHE A 1 194 ? -12.426 3.659 -1.337 1.00 94.19 194 PHE A C 1
ATOM 1498 O O . PHE A 1 194 ? -12.919 4.331 -0.423 1.00 94.19 194 PHE A O 1
ATOM 1505 N N . CYS A 1 195 ? -11.121 3.418 -1.438 1.00 94.81 195 CYS A N 1
ATOM 1506 C CA . CYS A 1 195 ? -10.086 3.902 -0.532 1.00 94.81 195 CYS A CA 1
ATOM 1507 C C . CYS A 1 195 ? -9.072 4.730 -1.326 1.00 94.81 195 CYS A C 1
ATOM 1509 O O . CYS A 1 195 ? -8.195 4.192 -1.999 1.00 94.81 195 CYS A O 1
ATOM 1511 N N . GLU A 1 196 ? -9.194 6.048 -1.226 1.00 93.50 196 GLU A N 1
ATOM 1512 C CA . GLU A 1 196 ? -8.310 6.986 -1.907 1.00 93.50 196 GLU A CA 1
ATOM 1513 C C . GLU A 1 196 ? -7.011 7.197 -1.118 1.00 93.50 196 GLU A C 1
ATOM 1515 O O . GLU A 1 196 ? -7.023 7.795 -0.040 1.00 93.50 196 GLU A O 1
ATOM 1520 N N . THR A 1 197 ? -5.886 6.706 -1.634 1.00 92.19 197 THR A N 1
ATOM 1521 C CA . THR A 1 197 ? -4.597 6.673 -0.926 1.00 92.19 197 THR A CA 1
ATOM 1522 C C . THR A 1 197 ? -3.683 7.865 -1.226 1.00 92.19 197 THR A C 1
ATOM 1524 O O . THR A 1 197 ? -2.700 8.056 -0.513 1.00 92.19 197 THR A O 1
ATOM 1527 N N . THR A 1 198 ? -4.005 8.688 -2.229 1.00 85.38 198 THR A N 1
ATOM 1528 C CA . THR A 1 198 ? -3.097 9.710 -2.789 1.00 85.38 198 THR A CA 1
ATOM 1529 C C . THR A 1 198 ? -3.151 11.084 -2.119 1.00 85.38 198 THR A C 1
ATOM 1531 O O . THR A 1 198 ? -2.362 11.970 -2.451 1.00 85.38 198 THR A O 1
ATOM 1534 N N . TYR A 1 199 ? -4.074 11.306 -1.181 1.00 71.19 199 TYR A N 1
ATOM 1535 C CA . TYR A 1 199 ? -4.312 12.640 -0.629 1.00 71.19 199 TYR A CA 1
ATOM 1536 C C . TYR A 1 199 ? -3.407 12.967 0.564 1.00 71.19 199 TYR A C 1
ATOM 1538 O O . TYR A 1 199 ? -3.402 12.257 1.566 1.00 71.19 199 TYR A O 1
ATOM 1546 N N . ASP A 1 200 ? -2.806 14.164 0.534 1.00 61.91 200 ASP A N 1
ATOM 1547 C CA . ASP A 1 200 ? -2.122 14.809 1.675 1.00 61.91 200 ASP A CA 1
ATOM 1548 C C . ASP A 1 200 ? -3.100 15.230 2.812 1.00 61.91 200 ASP A C 1
ATOM 1550 O O . ASP A 1 200 ? -2.739 15.957 3.744 1.00 61.91 200 ASP A O 1
ATOM 1554 N N . SER A 1 201 ? -4.376 14.836 2.726 1.00 58.44 201 SER A N 1
ATOM 1555 C CA . SER A 1 201 ? -5.425 15.143 3.701 1.00 58.44 201 SER A CA 1
ATOM 1556 C C . SER A 1 201 ? -6.379 13.958 3.868 1.00 58.44 201 SER A C 1
ATOM 1558 O O . SER A 1 201 ? -6.658 13.299 2.869 1.00 58.44 201 SER A O 1
ATOM 1560 N N . PRO A 1 202 ? -6.943 13.722 5.069 1.00 68.00 202 PRO A N 1
ATOM 1561 C CA . PRO A 1 202 ? -7.729 12.522 5.333 1.00 68.00 202 PRO A CA 1
ATOM 1562 C C . PRO A 1 202 ? -8.936 12.400 4.400 1.00 68.00 202 PRO A C 1
ATOM 1564 O O . PRO A 1 202 ? -9.868 13.205 4.487 1.00 68.00 202 PRO A O 1
ATOM 1567 N N . HIS A 1 203 ? -8.928 11.388 3.534 1.00 82.44 203 HIS A N 1
ATOM 1568 C CA . HIS A 1 203 ? -10.085 11.012 2.730 1.00 82.44 203 HIS A CA 1
ATOM 1569 C C . HIS A 1 203 ? -10.760 9.799 3.378 1.00 82.44 203 HIS A C 1
ATOM 1571 O O . HIS A 1 203 ? -10.082 8.795 3.600 1.00 82.44 203 HIS A O 1
ATOM 1577 N N . PRO A 1 204 ? -12.067 9.852 3.695 1.00 87.81 204 PRO A N 1
ATOM 1578 C CA . PRO A 1 204 ? -12.757 8.708 4.280 1.00 87.81 204 PRO A CA 1
ATOM 1579 C C . PRO A 1 204 ? -12.903 7.559 3.274 1.00 87.81 204 PRO A C 1
ATOM 1581 O O . PRO A 1 204 ? -12.987 7.787 2.062 1.00 87.81 204 PRO A O 1
ATOM 1584 N N . ILE A 1 205 ? -13.010 6.339 3.806 1.00 91.94 205 ILE A N 1
ATOM 1585 C CA . ILE A 1 205 ? -13.423 5.147 3.054 1.00 91.94 205 ILE A CA 1
ATOM 1586 C C . ILE A 1 205 ? -14.842 5.347 2.507 1.00 91.94 205 ILE A C 1
ATOM 1588 O O . ILE A 1 205 ? -15.701 5.929 3.173 1.00 91.94 205 ILE A O 1
ATOM 1592 N N . GLY A 1 206 ? -15.095 4.849 1.295 1.00 88.12 206 GLY A N 1
ATOM 1593 C CA . GLY A 1 206 ? -16.374 5.027 0.602 1.00 88.12 206 GLY A CA 1
ATOM 1594 C C . GLY A 1 206 ? -16.556 6.445 0.055 1.00 88.12 206 GLY A C 1
ATOM 1595 O O . GLY A 1 206 ? -17.682 6.900 -0.139 1.00 88.12 206 GLY A O 1
ATOM 1596 N N . GLY A 1 207 ? -15.442 7.149 -0.152 1.00 83.38 207 GLY A N 1
ATOM 1597 C CA . GLY A 1 207 ? -15.383 8.461 -0.773 1.00 83.38 207 GLY A CA 1
ATOM 1598 C C . GLY A 1 207 ? -16.002 8.537 -2.169 1.00 83.38 207 GLY A C 1
ATOM 1599 O O . GLY A 1 207 ? -16.229 7.519 -2.820 1.00 83.38 207 GLY A O 1
ATOM 1600 N N . ASN A 1 208 ? -16.248 9.758 -2.654 1.00 77.69 208 ASN A N 1
ATOM 1601 C CA . ASN A 1 208 ? -16.747 9.960 -4.011 1.00 77.69 208 ASN A CA 1
ATOM 1602 C C . ASN A 1 208 ? -15.655 9.655 -5.049 1.00 77.69 208 ASN A C 1
ATOM 1604 O O . ASN A 1 208 ? -14.807 10.496 -5.328 1.00 77.69 208 ASN A O 1
ATOM 1608 N N . HIS A 1 209 ? -15.721 8.477 -5.662 1.00 73.69 209 HIS A N 1
ATOM 1609 C CA . HIS A 1 209 ? -14.824 8.088 -6.750 1.00 73.69 209 HIS A CA 1
ATOM 1610 C C . HIS A 1 209 ? -15.119 8.819 -8.078 1.00 73.69 209 HIS A C 1
ATOM 1612 O O . HIS A 1 209 ? -14.412 8.629 -9.056 1.00 73.69 209 HIS A O 1
ATOM 1618 N N . LEU A 1 210 ? -16.169 9.642 -8.181 1.00 66.06 210 LEU A N 1
ATOM 1619 C CA . LEU A 1 210 ? -16.467 10.353 -9.435 1.00 66.06 210 LEU A CA 1
ATOM 1620 C C . LEU A 1 210 ? -15.519 11.537 -9.681 1.00 66.06 210 LEU A C 1
ATOM 1622 O O . LEU A 1 210 ? -15.383 11.989 -10.817 1.00 66.06 210 LEU A O 1
ATOM 1626 N N . ASP A 1 211 ? -14.845 12.027 -8.637 1.00 63.44 211 ASP A N 1
ATOM 1627 C CA . ASP A 1 211 ? -13.905 13.149 -8.742 1.00 63.44 211 ASP A CA 1
ATOM 1628 C C . ASP A 1 211 ? -12.560 12.740 -9.386 1.00 63.44 211 ASP A C 1
ATOM 1630 O O . ASP A 1 211 ? -11.824 13.605 -9.859 1.00 63.44 211 ASP A O 1
ATOM 1634 N N . ILE A 1 212 ? -12.282 11.432 -9.488 1.00 65.44 212 ILE A N 1
ATOM 1635 C CA . ILE A 1 212 ? -11.129 10.840 -10.200 1.00 65.44 212 ILE A CA 1
ATOM 1636 C C . ILE A 1 212 ? -11.457 10.449 -11.656 1.00 65.44 212 ILE A C 1
ATOM 1638 O O . ILE A 1 212 ? -10.633 9.859 -12.341 1.00 65.44 212 ILE A O 1
ATOM 1642 N N . GLY A 1 213 ? -12.640 10.814 -12.167 1.00 54.56 213 GLY A N 1
ATOM 1643 C CA . GLY A 1 213 ? -12.941 10.779 -13.605 1.00 54.56 213 GLY A CA 1
ATOM 1644 C C . GLY A 1 213 ? -13.367 9.429 -14.197 1.00 54.56 213 GLY A C 1
ATOM 1645 O O . GLY A 1 213 ? -13.572 9.363 -15.408 1.00 54.56 213 GLY A O 1
ATOM 1646 N N . GLY A 1 214 ? -13.552 8.379 -13.390 1.00 58.44 214 GLY A N 1
ATOM 1647 C CA . GLY A 1 214 ? -13.984 7.059 -13.867 1.00 58.44 214 GLY A CA 1
ATOM 1648 C C . GLY A 1 214 ? -15.458 6.728 -13.595 1.00 58.44 214 GLY A C 1
ATOM 1649 O O . GLY A 1 214 ? -15.994 7.075 -12.543 1.00 58.44 214 GLY A O 1
ATOM 1650 N N . GLU A 1 215 ? -16.109 6.030 -14.537 1.00 70.44 215 GLU A N 1
ATOM 1651 C CA . GLU A 1 215 ? -17.478 5.505 -14.371 1.00 70.44 215 GLU A CA 1
ATOM 1652 C C . GLU A 1 215 ? -17.498 4.291 -13.421 1.00 70.44 215 GLU A C 1
ATOM 1654 O O . GLU A 1 215 ? -18.173 4.335 -12.395 1.00 70.44 215 GLU A O 1
ATOM 1659 N N . GLU A 1 216 ? -16.711 3.249 -13.718 1.00 82.56 216 GLU A N 1
ATOM 1660 C CA . GLU A 1 216 ? -16.495 2.057 -12.881 1.00 82.56 216 GLU A CA 1
ATOM 1661 C C . GLU A 1 216 ? -15.050 1.545 -13.065 1.00 82.56 216 GLU A C 1
ATOM 1663 O O . GLU A 1 216 ? -14.579 1.499 -14.206 1.00 82.56 216 GLU A O 1
ATOM 1668 N N . PRO A 1 217 ? -14.333 1.167 -11.990 1.00 90.19 217 PRO A N 1
ATOM 1669 C CA . PRO A 1 217 ? -12.975 0.638 -12.099 1.00 90.19 217 PRO A CA 1
ATOM 1670 C C . PRO A 1 217 ? -12.962 -0.827 -12.543 1.00 90.19 217 PRO A C 1
ATOM 1672 O O . PRO A 1 217 ? -13.866 -1.603 -12.218 1.00 90.19 217 PRO A O 1
ATOM 1675 N N . ALA A 1 218 ? -11.873 -1.245 -13.187 1.00 91.44 218 ALA A N 1
ATOM 1676 C CA . ALA A 1 218 ? -11.527 -2.659 -13.216 1.00 91.44 218 ALA A CA 1
ATOM 1677 C C . ALA A 1 218 ? -11.052 -3.088 -11.817 1.00 91.44 218 ALA A C 1
ATOM 1679 O O . ALA A 1 218 ? -10.270 -2.395 -11.166 1.00 91.44 218 ALA A O 1
ATOM 1680 N N . VAL A 1 219 ? -11.561 -4.223 -11.336 1.00 93.56 219 VAL A N 1
ATOM 1681 C CA . VAL A 1 219 ? -11.271 -4.736 -9.992 1.00 93.56 219 VAL A CA 1
ATOM 1682 C C . VAL A 1 219 ? -10.268 -5.873 -10.099 1.00 93.56 219 VAL A C 1
ATOM 1684 O O . VAL A 1 219 ? -10.528 -6.855 -10.794 1.00 93.56 219 VAL A O 1
ATOM 1687 N N . TYR A 1 220 ? -9.153 -5.742 -9.386 1.00 93.88 220 TYR A N 1
ATOM 1688 C CA . TYR A 1 220 ? -8.083 -6.732 -9.358 1.00 93.88 220 TYR A CA 1
ATOM 1689 C C . TYR A 1 220 ? -7.949 -7.324 -7.955 1.00 93.88 220 TYR A C 1
ATOM 1691 O O . TYR A 1 220 ? -7.686 -6.614 -6.978 1.00 93.88 220 TYR A O 1
ATOM 1699 N N . HIS A 1 221 ? -8.138 -8.637 -7.857 1.00 92.88 221 HIS A N 1
ATOM 1700 C CA . HIS A 1 221 ? -8.081 -9.378 -6.607 1.00 92.88 221 HIS A CA 1
ATOM 1701 C C . HIS A 1 221 ? -6.682 -9.912 -6.321 1.00 92.88 221 HIS A C 1
ATOM 1703 O O . HIS A 1 221 ? -5.910 -10.276 -7.210 1.00 92.88 221 HIS A O 1
ATOM 1709 N N . MET A 1 222 ? -6.382 -10.048 -5.032 1.00 84.94 222 MET A N 1
ATOM 1710 C CA . MET A 1 222 ? -5.197 -10.766 -4.585 1.00 84.94 222 MET A CA 1
ATOM 1711 C C . MET A 1 222 ? -5.169 -12.189 -5.145 1.00 84.94 222 MET A C 1
ATOM 1713 O O . MET A 1 222 ? -6.113 -12.961 -4.976 1.00 84.94 222 MET A O 1
ATOM 1717 N N . GLY A 1 223 ? -4.052 -12.546 -5.778 1.00 76.88 223 GLY A N 1
ATOM 1718 C CA . GLY A 1 223 ? -3.874 -13.847 -6.421 1.00 76.88 223 GLY A CA 1
ATOM 1719 C C . GLY A 1 223 ? -4.389 -13.925 -7.859 1.00 76.88 223 GLY A C 1
ATOM 1720 O O . GLY A 1 223 ? -4.219 -14.978 -8.479 1.00 76.88 223 GLY A O 1
ATOM 1721 N N . ASP A 1 224 ? -4.952 -12.845 -8.412 1.00 80.25 224 ASP A N 1
ATOM 1722 C CA . ASP A 1 224 ? -5.191 -12.754 -9.849 1.00 80.25 224 ASP A CA 1
ATOM 1723 C C . ASP A 1 224 ? -3.849 -12.856 -10.582 1.00 80.25 224 ASP A C 1
ATOM 1725 O O . ASP A 1 224 ? -2.967 -12.008 -10.470 1.00 80.25 224 ASP A O 1
ATOM 1729 N N . THR A 1 225 ? -3.666 -13.946 -11.321 1.00 61.84 225 THR A N 1
ATOM 1730 C CA . THR A 1 225 ? -2.475 -14.146 -12.144 1.00 61.84 225 THR A CA 1
ATOM 1731 C C . THR A 1 225 ? -2.759 -13.685 -13.564 1.00 61.84 225 THR A C 1
ATOM 1733 O O . THR A 1 225 ? -3.619 -14.261 -14.240 1.00 61.84 225 THR A O 1
ATOM 1736 N N . SER A 1 226 ? -2.000 -12.708 -14.059 1.00 58.59 226 SER A N 1
ATOM 1737 C CA . SER A 1 226 ? -1.957 -12.423 -15.491 1.00 58.59 226 SER A CA 1
ATOM 1738 C C . SER A 1 226 ? -1.368 -13.631 -16.238 1.00 58.59 226 SER A C 1
ATOM 1740 O O . SER A 1 226 ? -0.519 -14.368 -15.724 1.00 58.59 226 SER A O 1
ATOM 1742 N N . ALA A 1 227 ? -1.793 -13.863 -17.484 1.00 50.56 227 ALA A N 1
ATOM 1743 C CA . ALA A 1 227 ? -1.259 -14.954 -18.310 1.00 50.56 227 ALA A CA 1
ATOM 1744 C C . ALA A 1 227 ? 0.270 -14.849 -18.536 1.00 50.56 227 ALA A C 1
ATOM 1746 O O . ALA A 1 227 ? 0.900 -15.819 -18.965 1.00 50.56 227 ALA A O 1
ATOM 1747 N N . LEU A 1 228 ? 0.865 -13.689 -18.229 1.00 51.06 228 LEU A N 1
ATOM 1748 C CA . LEU A 1 228 ? 2.299 -13.438 -18.281 1.00 51.06 228 LEU A CA 1
ATOM 1749 C C . LEU A 1 228 ? 3.086 -13.929 -17.068 1.00 51.06 228 LEU A C 1
ATOM 1751 O O . LEU A 1 228 ? 4.295 -14.085 -17.212 1.00 51.06 228 LEU A O 1
ATOM 1755 N N . MET A 1 229 ? 2.463 -14.242 -15.926 1.00 48.81 229 MET A N 1
ATOM 1756 C CA . MET A 1 229 ? 3.200 -14.831 -14.794 1.00 48.81 229 MET A CA 1
ATOM 1757 C C . MET A 1 229 ? 3.913 -16.142 -15.172 1.00 48.81 229 MET A C 1
ATOM 1759 O O . MET A 1 229 ? 4.901 -16.523 -14.555 1.00 48.81 229 MET A O 1
ATOM 1763 N N . PHE A 1 230 ? 3.459 -16.821 -16.232 1.00 46.06 230 PHE A N 1
ATOM 1764 C CA . PHE A 1 230 ? 4.108 -18.017 -16.782 1.00 46.06 230 PHE A CA 1
ATOM 1765 C C . PHE A 1 230 ? 5.330 -17.724 -17.673 1.00 46.06 230 PHE A C 1
ATOM 1767 O O . PHE A 1 230 ? 5.979 -18.655 -18.154 1.00 46.06 230 PHE A O 1
ATOM 1774 N N . LEU A 1 231 ? 5.664 -16.453 -17.904 1.00 50.62 231 LEU A N 1
ATOM 1775 C CA . LEU A 1 231 ? 6.885 -16.001 -18.572 1.00 50.62 231 LEU A CA 1
ATOM 1776 C C . LEU A 1 231 ? 7.879 -15.514 -17.515 1.00 50.62 231 LEU A C 1
ATOM 1778 O O . LEU A 1 231 ? 8.255 -14.347 -17.477 1.00 50.62 231 LEU A O 1
ATOM 1782 N N . ASP A 1 232 ? 8.292 -16.452 -16.668 1.00 48.97 232 ASP A N 1
ATOM 1783 C CA . ASP A 1 232 ? 9.204 -16.334 -15.520 1.00 48.97 232 ASP A CA 1
ATOM 1784 C C . ASP A 1 232 ? 10.647 -15.924 -15.904 1.00 48.97 232 ASP A C 1
ATOM 1786 O O . ASP A 1 232 ? 11.628 -16.630 -15.664 1.00 48.97 232 ASP A O 1
ATOM 1790 N N . HIS A 1 233 ? 10.796 -14.813 -16.622 1.00 55.28 233 HIS A N 1
ATOM 1791 C CA . HIS A 1 233 ? 12.060 -14.366 -17.213 1.00 55.28 233 HIS A CA 1
ATOM 1792 C C . HIS A 1 233 ? 12.243 -12.837 -17.131 1.00 55.28 233 HIS A C 1
ATOM 1794 O O . HIS A 1 233 ? 13.076 -12.294 -17.866 1.00 55.28 233 HIS A O 1
ATOM 1800 N N . GLY A 1 234 ? 11.442 -12.140 -16.313 1.00 68.75 234 GLY A N 1
ATOM 1801 C CA . GLY A 1 234 ? 11.561 -10.697 -16.090 1.00 68.75 234 GLY A CA 1
ATOM 1802 C C . GLY A 1 234 ? 11.603 -9.890 -17.392 1.00 68.75 234 GLY A C 1
ATOM 1803 O O . GLY A 1 234 ? 10.880 -10.171 -18.360 1.00 68.75 234 GLY A O 1
ATOM 1804 N N . VAL A 1 235 ? 12.519 -8.922 -17.465 1.00 68.94 235 VAL A N 1
ATOM 1805 C CA . VAL A 1 235 ? 12.696 -8.068 -18.655 1.00 68.94 235 VAL A CA 1
ATOM 1806 C C . VAL A 1 235 ? 13.051 -8.885 -19.907 1.00 68.94 235 VAL A C 1
ATOM 1808 O O . VAL A 1 235 ? 12.626 -8.560 -21.022 1.00 68.94 235 VAL A O 1
ATOM 1811 N N . ALA A 1 236 ? 13.823 -9.966 -19.757 1.00 67.62 236 ALA A N 1
ATOM 1812 C CA . ALA A 1 236 ? 14.216 -10.820 -20.877 1.00 67.62 236 ALA A CA 1
ATOM 1813 C C . ALA A 1 236 ? 13.038 -11.649 -21.422 1.00 67.62 236 ALA A C 1
ATOM 1815 O O . ALA A 1 236 ? 12.922 -11.834 -22.636 1.00 67.62 236 ALA A O 1
ATOM 1816 N N . GLY A 1 237 ? 12.146 -12.110 -20.545 1.00 69.62 237 GLY A N 1
ATOM 1817 C CA . GLY A 1 237 ? 10.911 -12.815 -20.888 1.00 69.62 237 GLY A CA 1
ATOM 1818 C C . GLY A 1 237 ? 9.966 -11.964 -21.696 1.00 69.62 237 GLY A C 1
ATOM 1819 O O . GLY A 1 237 ? 9.560 -12.349 -22.794 1.00 69.62 237 GLY A O 1
ATOM 1820 N N . TYR A 1 238 ? 9.702 -10.773 -21.168 1.00 70.44 238 TYR A N 1
ATOM 1821 C CA . TYR A 1 238 ? 8.890 -9.766 -21.826 1.00 70.44 238 TYR A CA 1
ATOM 1822 C C . TYR A 1 238 ? 9.442 -9.429 -23.219 1.00 70.44 238 TYR A C 1
ATOM 1824 O O . TYR A 1 238 ? 8.721 -9.491 -24.217 1.00 70.44 238 TYR A O 1
ATOM 1832 N N . ARG A 1 239 ? 10.762 -9.208 -23.325 1.00 67.81 239 ARG A N 1
ATOM 1833 C CA . ARG A 1 239 ? 11.442 -8.971 -24.609 1.00 67.81 239 ARG A CA 1
ATOM 1834 C C . ARG A 1 239 ? 11.256 -10.130 -25.594 1.00 67.81 239 ARG A C 1
ATOM 1836 O O . ARG A 1 239 ? 10.993 -9.891 -26.771 1.00 67.81 239 ARG A O 1
ATOM 1843 N N . ASN A 1 240 ? 11.383 -11.374 -25.135 1.00 68.12 240 ASN A N 1
ATOM 1844 C CA . ASN A 1 240 ? 11.210 -12.555 -25.983 1.00 68.12 240 ASN A CA 1
ATOM 1845 C C . ASN A 1 240 ? 9.755 -12.734 -26.451 1.00 68.12 240 ASN A C 1
ATOM 1847 O O . ASN A 1 240 ? 9.532 -13.100 -27.607 1.00 68.12 240 ASN A O 1
ATOM 1851 N N . LEU A 1 241 ? 8.767 -12.468 -25.588 1.00 69.75 241 LEU A N 1
ATOM 1852 C CA . LEU A 1 241 ? 7.347 -12.500 -25.956 1.00 69.75 241 LEU A CA 1
ATOM 1853 C C . LEU A 1 241 ? 7.051 -11.483 -27.058 1.00 69.75 241 LEU A C 1
ATOM 1855 O O . LEU A 1 241 ? 6.492 -11.835 -28.096 1.00 69.75 241 LEU A O 1
ATOM 1859 N N . ILE A 1 242 ? 7.484 -10.244 -26.838 1.00 68.88 242 ILE A N 1
ATOM 1860 C CA . ILE A 1 242 ? 7.384 -9.151 -27.800 1.00 68.88 242 ILE A CA 1
ATOM 1861 C C . ILE A 1 242 ? 7.946 -9.566 -29.159 1.00 68.88 242 ILE A C 1
ATOM 1863 O O . ILE A 1 242 ? 7.274 -9.419 -30.176 1.00 68.88 242 ILE A O 1
ATOM 1867 N N . GLN A 1 243 ? 9.159 -10.125 -29.180 1.00 66.75 243 GLN A N 1
ATOM 1868 C CA . GLN A 1 243 ? 9.819 -10.535 -30.419 1.00 66.75 243 GLN A CA 1
ATOM 1869 C C . GLN A 1 243 ? 9.058 -11.649 -31.145 1.00 66.75 243 GLN A C 1
ATOM 1871 O O . GLN A 1 243 ? 9.011 -11.653 -32.374 1.00 66.75 243 GLN A O 1
ATOM 1876 N N . ARG A 1 244 ? 8.443 -12.579 -30.405 1.00 68.19 244 ARG A N 1
ATOM 1877 C CA . ARG A 1 244 ? 7.607 -13.639 -30.986 1.00 68.19 244 ARG A CA 1
ATOM 1878 C C . ARG A 1 244 ? 6.326 -13.092 -31.605 1.00 68.19 244 ARG A C 1
ATOM 1880 O O . ARG A 1 244 ? 5.994 -13.494 -32.713 1.00 68.19 244 ARG A O 1
ATOM 1887 N N . LEU A 1 245 ? 5.631 -12.188 -30.917 1.00 64.69 245 LEU A N 1
ATOM 1888 C CA . LEU A 1 245 ? 4.395 -11.573 -31.418 1.00 64.69 245 LEU A CA 1
ATOM 1889 C C . LEU A 1 245 ? 4.658 -10.639 -32.607 1.00 64.69 245 LEU A C 1
ATOM 1891 O O . LEU A 1 245 ? 3.863 -10.579 -33.535 1.00 64.69 245 LEU A O 1
ATOM 1895 N N . ALA A 1 246 ? 5.798 -9.949 -32.603 1.00 62.88 246 ALA A N 1
ATOM 1896 C CA . ALA A 1 246 ? 6.253 -9.083 -33.686 1.00 62.88 246 ALA A CA 1
ATOM 1897 C C . ALA A 1 246 ? 6.679 -9.826 -34.966 1.00 62.88 246 ALA A C 1
ATOM 1899 O O . ALA A 1 246 ? 6.799 -9.200 -36.019 1.00 62.88 246 ALA A O 1
ATOM 1900 N N . GLY A 1 247 ? 6.987 -11.123 -34.863 1.00 55.19 247 GLY A N 1
ATOM 1901 C CA . GLY A 1 247 ? 7.561 -11.942 -35.935 1.00 55.19 247 GLY A CA 1
ATOM 1902 C C . GLY A 1 247 ? 6.659 -13.070 -36.445 1.00 55.19 247 GLY A C 1
ATOM 1903 O O . GLY A 1 247 ? 7.171 -13.950 -37.141 1.00 55.19 247 GLY A O 1
ATOM 1904 N N . ALA A 1 248 ? 5.370 -13.070 -36.087 1.00 46.41 248 ALA A N 1
ATOM 1905 C CA . ALA A 1 248 ? 4.353 -14.032 -36.527 1.00 46.41 248 ALA A CA 1
ATOM 1906 C C . ALA A 1 248 ? 3.326 -13.391 -37.472 1.00 46.41 248 ALA A C 1
ATOM 1908 O O . ALA A 1 248 ? 2.987 -12.203 -37.269 1.00 46.41 248 ALA A O 1
#

Radius of gyration: 18.98 Å; chains: 1; bounding box: 42×33×62 Å

pLDDT: mean 81.48, std 18.67, range [25.41, 98.81]